Protein AF-A0A519Y164-F1 (afdb_monomer_lite)

Radius of gyration: 24.14 Å; chains: 1; bounding box: 50×50×66 Å

Secondary structure (DSSP, 8-state):
-HHHHHHHHHHHHHHHHH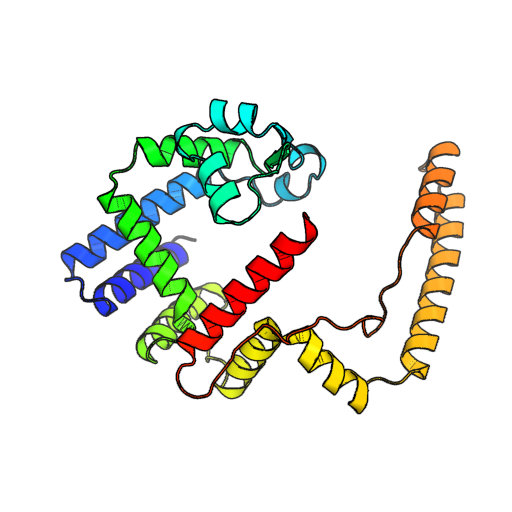TT--HHHHHHHHHHHHHHHHHHHHHSPPTTGGG-TTTT-EEEEHHHHHHH-GGG-HHHHHHHTT-TT--EEEES-HHHHHHHHHHHHHS-HHHHHHHHHHHHHHHHGGGS-HHHHHHHHHHHHHHH---SPPPHHHHHHHHHHHHHHHHHHHHHHHHH--HHHHHHHHHHHHHHHHHHHHHHHH-TTS-HHHHHHHHHHHHT-----SS-SS----TT----SS-HHHHHHHHHHHHHHHHHGGG-

pLDDT: mean 95.61, std 3.81, range [62.0, 98.75]

Foldseek 3Di:
DVVLVVLQLVLQLVVVVVVVDDNVRSNVLSVLLVVVVVLLVVQDDDPVQLPDVVLQFDKDFPVVVCVLQVLVPVCVVCVVLVNNVGGMDGHRRSSSSSSVSVCSVPPDPVSVVSNVVSVVCLVLLLQDPVVSVVSVVSSVCVVPVDDDDDPPVVVVVVLCCVLPVLVVLVVCCVPPNDPVVQVVVVVVLVVVLVVVLVVLVPDPPDDPVVSVVVNVVSVVDDDDPRHDPDTDDCVQQDDDDPGPSVNSVSSVSVVSVVVSVVVD

Sequence (264 aa):
MKNIRAAYQTYQVNIFKMLGDDAAAAAKNAATVTRIETRLAKASRSRVDLRDPQKNYNKLTVTQLNADYPNLAFPLTLKATGLGTAKEVIVGQPEYLKEVNTMLAAEPIADQKQYLRWHLVTSLVPALPKTFGDESFRFAQVLSGAKKQQPRWKRSLGATDRALGEAFGQLYVDKAFTPAAKAKAKEMIENLRAAYAERIMATDLMSAATKQEAVTKLNAFVVKIGYPDKWKDYSKLSVGRDSYLNNLVAARIWASQDEVNHFG

Structure (mmCIF, N/CA/C/O backbone):
data_AF-A0A519Y164-F1
#
_entry.id   AF-A0A519Y164-F1
#
loop_
_atom_site.group_PDB
_atom_site.id
_atom_site.type_symbol
_atom_site.label_atom_id
_atom_site.label_alt_id
_atom_site.label_comp_id
_atom_site.label_asym_id
_atom_site.label_entity_id
_atom_site.label_seq_id
_atom_site.pdbx_PDB_ins_code
_atom_site.Cartn_x
_atom_site.Cartn_y
_atom_site.Cartn_z
_atom_site.occupancy
_atom_site.B_iso_or_equiv
_atom_site.auth_seq_id
_atom_site.auth_comp_id
_atom_site.auth_asym_id
_atom_site.auth_atom_id
_atom_site.pdbx_PDB_model_num
ATOM 1 N N . MET A 1 1 ? 21.791 -9.360 4.674 1.00 62.00 1 MET A N 1
ATOM 2 C CA . MET A 1 1 ? 21.346 -8.168 3.906 1.00 62.00 1 MET A CA 1
ATOM 3 C C . MET A 1 1 ? 22.039 -8.002 2.550 1.00 62.00 1 MET A C 1
ATOM 5 O O . MET A 1 1 ? 21.319 -7.797 1.580 1.00 62.00 1 MET A O 1
ATOM 9 N N . LYS A 1 2 ? 23.378 -8.125 2.434 1.00 67.88 2 LYS A N 1
ATOM 10 C CA . LYS A 1 2 ? 24.092 -8.016 1.136 1.00 67.88 2 LYS A CA 1
ATOM 11 C C . LYS A 1 2 ? 23.526 -8.956 0.053 1.00 67.88 2 LYS A C 1
ATOM 13 O O . LYS A 1 2 ? 23.232 -8.498 -1.044 1.00 67.88 2 LYS A O 1
ATOM 18 N N . ASN A 1 3 ? 23.234 -10.210 0.408 1.00 85.62 3 ASN A N 1
ATOM 19 C CA . ASN A 1 3 ? 22.681 -11.197 -0.532 1.00 85.62 3 ASN A CA 1
ATOM 20 C C . ASN A 1 3 ? 21.270 -10.840 -1.044 1.00 85.62 3 ASN A C 1
ATOM 22 O O . ASN A 1 3 ? 20.960 -11.096 -2.201 1.00 85.62 3 ASN A O 1
ATOM 26 N N . ILE A 1 4 ? 20.429 -10.203 -0.217 1.00 95.25 4 ILE A N 1
ATOM 27 C CA . ILE A 1 4 ? 19.071 -9.789 -0.617 1.00 95.25 4 ILE A CA 1
ATOM 28 C C . ILE A 1 4 ? 19.135 -8.598 -1.577 1.00 95.25 4 ILE A C 1
ATOM 30 O O . ILE A 1 4 ? 18.447 -8.597 -2.592 1.00 95.25 4 ILE A O 1
ATOM 34 N N . ARG A 1 5 ? 19.990 -7.605 -1.290 1.00 95.12 5 ARG A N 1
ATOM 35 C CA . ARG A 1 5 ? 20.184 -6.445 -2.175 1.00 95.12 5 ARG A CA 1
ATOM 36 C C . ARG A 1 5 ? 20.736 -6.852 -3.540 1.00 95.12 5 ARG A C 1
ATOM 38 O O . ARG A 1 5 ? 20.226 -6.387 -4.549 1.00 95.12 5 ARG A O 1
ATOM 45 N N . ALA A 1 6 ? 21.710 -7.762 -3.571 1.00 95.62 6 ALA A N 1
ATOM 46 C CA . ALA A 1 6 ? 22.230 -8.301 -4.826 1.00 95.62 6 ALA A CA 1
ATOM 47 C C . ALA A 1 6 ? 21.135 -9.033 -5.624 1.00 95.62 6 ALA A C 1
ATOM 49 O O . ALA A 1 6 ? 20.947 -8.758 -6.805 1.00 95.62 6 ALA A O 1
ATOM 50 N N . ALA A 1 7 ? 20.349 -9.898 -4.970 1.00 97.31 7 ALA A N 1
ATOM 51 C CA . ALA A 1 7 ? 19.244 -10.602 -5.623 1.00 97.31 7 ALA A CA 1
ATOM 52 C C . ALA A 1 7 ? 18.162 -9.654 -6.163 1.00 97.31 7 ALA A C 1
ATOM 54 O O . ALA A 1 7 ? 17.588 -9.924 -7.220 1.00 97.31 7 ALA A O 1
ATOM 55 N N . TYR A 1 8 ? 17.904 -8.555 -5.449 1.00 97.94 8 TYR A N 1
ATOM 56 C CA . TYR A 1 8 ? 16.973 -7.513 -5.864 1.00 97.94 8 TYR A CA 1
ATOM 57 C C . TYR A 1 8 ? 17.477 -6.745 -7.089 1.00 97.94 8 TYR A C 1
ATOM 59 O O . TYR A 1 8 ? 16.725 -6.539 -8.037 1.00 97.94 8 TYR A O 1
ATOM 67 N N . GLN A 1 9 ? 18.768 -6.416 -7.130 1.00 97.38 9 GLN A N 1
ATOM 68 C CA . GLN A 1 9 ? 19.376 -5.791 -8.301 1.00 97.38 9 GLN A CA 1
ATOM 69 C C . GLN A 1 9 ? 19.327 -6.721 -9.523 1.00 97.38 9 GLN A C 1
ATOM 71 O O . GLN A 1 9 ? 18.958 -6.286 -10.611 1.00 97.38 9 GLN A O 1
ATOM 76 N N . THR A 1 10 ? 19.611 -8.018 -9.352 1.00 98.12 10 THR A N 1
ATOM 77 C CA . THR A 1 10 ? 19.427 -9.014 -10.424 1.00 98.12 10 THR A CA 1
ATOM 78 C C . THR A 1 10 ? 17.977 -9.055 -10.907 1.00 98.12 10 THR A C 1
ATOM 80 O O . THR A 1 10 ? 17.736 -9.080 -12.111 1.00 98.12 10 THR A O 1
ATOM 83 N N . TYR A 1 11 ? 17.016 -9.022 -9.980 1.00 98.44 11 TYR A N 1
ATOM 84 C CA . TYR A 1 11 ? 15.589 -9.002 -10.300 1.00 98.44 11 TYR A CA 1
ATOM 85 C C . TYR A 1 11 ? 15.208 -7.777 -11.142 1.00 98.44 11 TYR A C 1
ATOM 87 O O . TYR A 1 11 ? 14.577 -7.922 -12.187 1.00 98.44 11 TYR A O 1
ATOM 95 N N . GLN A 1 12 ? 15.666 -6.586 -10.752 1.00 98.62 12 GLN A N 1
ATOM 96 C CA . GLN A 1 12 ? 15.450 -5.353 -11.511 1.00 98.62 12 GLN A CA 1
ATOM 97 C C . GLN A 1 12 ? 16.015 -5.432 -12.931 1.00 98.62 12 GLN A C 1
ATOM 99 O O . GLN A 1 12 ? 15.294 -5.174 -13.894 1.00 98.62 12 GLN A O 1
ATOM 104 N N . VAL A 1 13 ? 17.280 -5.841 -13.071 1.00 98.75 13 VAL A N 1
ATOM 105 C CA . VAL A 1 13 ? 17.933 -5.970 -14.383 1.00 98.75 13 VAL A CA 1
ATOM 106 C C . VAL A 1 13 ? 17.175 -6.947 -15.280 1.00 98.75 13 VAL A C 1
ATOM 108 O O . VAL A 1 13 ? 16.943 -6.652 -16.450 1.00 98.75 13 VAL A O 1
ATOM 111 N N . ASN A 1 14 ? 16.763 -8.097 -14.744 1.00 98.62 14 ASN A N 1
ATOM 112 C CA . ASN A 1 14 ? 16.042 -9.105 -15.518 1.00 98.62 14 ASN A CA 1
ATOM 113 C C . ASN A 1 14 ? 14.689 -8.588 -16.011 1.00 98.62 14 ASN A C 1
ATOM 115 O O . ASN A 1 14 ? 14.358 -8.780 -17.177 1.00 98.62 14 ASN A O 1
ATOM 119 N N . ILE A 1 15 ? 13.934 -7.888 -15.166 1.00 98.50 15 ILE A N 1
ATOM 120 C CA . ILE A 1 15 ? 12.655 -7.294 -15.568 1.00 98.50 15 ILE A CA 1
ATOM 121 C C . ILE A 1 15 ? 12.854 -6.226 -16.646 1.00 98.50 15 ILE A C 1
ATOM 123 O O . ILE A 1 15 ? 12.124 -6.245 -17.630 1.00 98.50 15 ILE A O 1
ATOM 127 N N . PHE A 1 16 ? 13.846 -5.336 -16.527 1.00 98.69 16 PHE A N 1
ATOM 128 C CA . PHE A 1 16 ? 14.108 -4.343 -17.579 1.00 98.69 16 PHE A CA 1
ATOM 129 C C . PHE A 1 16 ? 14.486 -4.995 -18.916 1.00 98.69 16 PHE A C 1
ATOM 131 O O . PHE A 1 16 ? 13.962 -4.589 -19.952 1.00 98.69 16 PHE A O 1
ATOM 138 N N . LYS A 1 17 ? 15.282 -6.073 -18.902 1.00 98.56 17 LYS A N 1
ATOM 139 C CA . LYS A 1 17 ? 15.550 -6.875 -20.110 1.00 98.56 17 LYS A CA 1
ATOM 140 C C . LYS A 1 17 ? 14.277 -7.487 -20.695 1.00 98.56 17 LYS A C 1
ATOM 142 O O . LYS A 1 17 ? 14.066 -7.435 -21.901 1.00 98.56 17 LYS A O 1
ATOM 147 N N . MET A 1 18 ? 13.396 -8.033 -19.853 1.00 97.94 18 MET A N 1
ATOM 148 C CA . MET A 1 18 ? 12.100 -8.576 -20.291 1.00 97.94 18 MET A CA 1
ATOM 149 C C . MET A 1 18 ? 11.162 -7.502 -20.861 1.00 97.94 18 MET A C 1
ATOM 151 O O . MET A 1 18 ? 10.256 -7.830 -21.623 1.00 97.94 18 MET A O 1
ATOM 155 N N . LEU A 1 19 ? 11.375 -6.232 -20.511 1.00 97.00 19 LEU A N 1
ATOM 156 C CA . LEU A 1 19 ? 10.665 -5.087 -21.082 1.00 97.00 19 LEU A CA 1
ATOM 157 C C . LEU A 1 19 ? 11.297 -4.561 -22.383 1.00 97.00 19 LEU A C 1
ATOM 159 O O . LEU A 1 19 ? 10.796 -3.573 -22.919 1.00 97.00 19 LEU A O 1
ATOM 163 N N . GLY A 1 20 ? 12.362 -5.200 -22.878 1.00 97.69 20 GLY A N 1
ATOM 164 C CA . GLY A 1 20 ? 13.018 -4.877 -24.146 1.00 97.69 20 GLY A CA 1
ATOM 165 C C . GLY A 1 20 ? 14.274 -4.010 -24.034 1.00 97.69 20 GLY A C 1
ATOM 166 O O . GLY A 1 20 ? 14.836 -3.650 -25.064 1.00 97.69 20 GLY A O 1
ATOM 167 N N . ASP A 1 21 ? 14.732 -3.676 -22.825 1.00 98.50 21 ASP A N 1
ATOM 168 C CA . ASP A 1 21 ? 15.970 -2.912 -22.659 1.00 98.50 21 ASP A CA 1
ATOM 169 C C . ASP A 1 21 ? 17.191 -3.802 -22.963 1.00 98.50 21 ASP A C 1
ATOM 171 O O . ASP A 1 21 ? 17.250 -4.965 -22.549 1.00 98.50 21 ASP A O 1
ATOM 175 N N . ASP A 1 22 ? 18.205 -3.250 -23.636 1.00 98.56 22 ASP A N 1
ATOM 176 C CA . ASP A 1 22 ? 19.489 -3.935 -23.786 1.00 98.56 22 ASP A CA 1
ATOM 177 C C . ASP A 1 22 ? 20.209 -4.106 -22.431 1.00 98.56 22 ASP A C 1
ATOM 179 O O . ASP A 1 22 ? 19.805 -3.574 -21.392 1.00 98.56 22 ASP A O 1
ATOM 183 N N . ALA A 1 23 ? 21.300 -4.877 -22.413 1.00 98.12 23 ALA A N 1
ATOM 184 C CA . ALA A 1 23 ? 22.000 -5.197 -21.172 1.00 98.12 23 ALA A CA 1
ATOM 185 C C . ALA A 1 23 ? 22.544 -3.961 -20.430 1.00 98.12 23 ALA A C 1
ATOM 187 O O . ALA A 1 23 ? 22.516 -3.944 -19.195 1.00 98.12 23 ALA A O 1
ATOM 188 N N . ALA A 1 24 ? 23.017 -2.944 -21.154 1.00 98.50 24 ALA A N 1
ATOM 189 C CA . ALA A 1 24 ? 23.567 -1.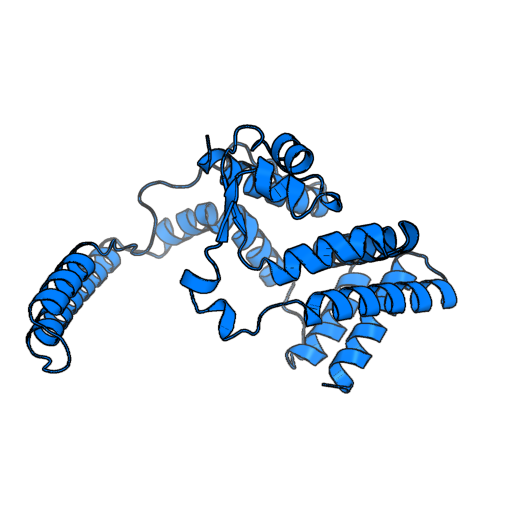729 -20.563 1.00 98.50 24 ALA A CA 1
ATOM 190 C C . ALA A 1 24 ? 22.446 -0.825 -20.030 1.00 98.50 24 ALA A C 1
ATOM 192 O O . ALA A 1 24 ? 22.517 -0.355 -18.891 1.00 98.50 24 ALA A O 1
ATOM 193 N N . ALA A 1 25 ? 21.379 -0.645 -20.811 1.00 98.56 25 ALA A N 1
ATOM 194 C CA . ALA A 1 25 ? 20.193 0.108 -20.424 1.00 98.56 25 ALA A CA 1
ATOM 195 C C . ALA A 1 25 ? 19.501 -0.515 -19.202 1.00 98.56 25 ALA A C 1
ATOM 197 O O . ALA A 1 25 ? 19.218 0.190 -18.235 1.00 98.56 25 ALA A O 1
ATOM 198 N N . ALA A 1 26 ? 19.317 -1.837 -19.179 1.00 98.69 26 ALA A N 1
ATOM 199 C CA . ALA A 1 26 ? 18.709 -2.538 -18.051 1.00 98.69 26 ALA A CA 1
ATOM 200 C C . ALA A 1 26 ? 19.530 -2.398 -16.758 1.00 98.69 26 ALA A C 1
ATOM 202 O O . ALA A 1 26 ? 18.966 -2.170 -15.686 1.00 98.69 26 ALA A O 1
ATOM 203 N N . ALA A 1 27 ? 20.863 -2.498 -16.848 1.00 98.56 27 ALA A N 1
ATOM 204 C CA . ALA A 1 27 ? 21.757 -2.296 -15.707 1.00 98.56 27 ALA A CA 1
ATOM 205 C C . ALA A 1 27 ? 21.689 -0.860 -15.171 1.00 98.56 27 ALA A C 1
ATOM 207 O O . ALA A 1 27 ? 21.574 -0.658 -13.958 1.00 98.56 27 ALA A O 1
ATOM 208 N N . LYS A 1 28 ? 21.700 0.129 -16.072 1.00 98.56 28 LYS A N 1
ATOM 209 C CA . LYS A 1 28 ? 21.554 1.545 -15.724 1.00 98.56 28 LYS A CA 1
ATOM 210 C C . LYS A 1 28 ? 20.206 1.818 -15.053 1.00 98.56 28 LYS A C 1
ATOM 212 O O . LYS A 1 28 ? 20.178 2.388 -13.967 1.00 98.56 28 LYS A O 1
ATOM 217 N N . ASN A 1 29 ? 19.107 1.364 -15.652 1.00 98.62 29 ASN A N 1
ATOM 218 C CA . ASN A 1 29 ? 17.755 1.597 -15.143 1.00 98.62 29 ASN A CA 1
ATOM 219 C C . ASN A 1 29 ? 17.549 0.938 -13.769 1.00 98.62 29 ASN A C 1
ATOM 221 O O . ASN A 1 29 ? 17.016 1.572 -12.861 1.00 98.62 29 ASN A O 1
ATOM 225 N N . ALA A 1 30 ? 18.054 -0.283 -13.562 1.00 98.62 30 ALA A N 1
ATOM 226 C CA . ALA A 1 30 ? 18.047 -0.934 -12.250 1.00 98.62 30 ALA A CA 1
ATOM 227 C C . ALA A 1 30 ? 18.834 -0.140 -11.187 1.00 98.62 30 ALA A C 1
ATOM 229 O O . ALA A 1 30 ? 18.363 0.037 -10.060 1.00 98.62 30 ALA A O 1
ATOM 230 N N . ALA A 1 31 ? 20.014 0.380 -11.542 1.00 98.25 31 ALA A N 1
ATOM 231 C CA . ALA A 1 31 ? 20.809 1.216 -10.644 1.00 98.25 31 ALA A CA 1
ATOM 232 C C . ALA A 1 31 ? 20.089 2.530 -10.293 1.00 98.25 31 ALA A C 1
ATOM 234 O O . ALA A 1 31 ? 20.084 2.924 -9.125 1.00 98.25 31 ALA A O 1
ATOM 235 N N . THR A 1 32 ? 19.428 3.166 -11.267 1.00 98.56 32 THR A N 1
ATOM 236 C CA . THR A 1 32 ? 18.578 4.346 -11.051 1.00 98.56 32 THR A CA 1
ATOM 237 C C . THR A 1 32 ? 17.469 4.058 -10.041 1.00 98.56 32 THR A C 1
ATOM 239 O O . THR A 1 32 ? 17.330 4.796 -9.065 1.00 98.56 32 THR A O 1
ATOM 242 N N . VAL A 1 33 ? 16.728 2.957 -10.213 1.00 98.50 33 VAL A N 1
ATOM 243 C CA . VAL A 1 33 ? 15.667 2.562 -9.272 1.00 98.50 33 VAL A CA 1
ATOM 244 C C . VAL A 1 33 ? 16.240 2.351 -7.871 1.00 98.50 33 VAL A C 1
ATOM 246 O O . VAL A 1 33 ? 15.776 2.975 -6.922 1.00 98.50 33 VAL A O 1
ATOM 249 N N . THR A 1 34 ? 17.296 1.540 -7.736 1.00 98.12 34 THR A N 1
ATOM 250 C CA . THR A 1 34 ? 17.928 1.263 -6.434 1.00 98.12 34 THR A CA 1
ATOM 251 C C . THR A 1 34 ? 18.405 2.542 -5.739 1.00 98.12 34 THR A C 1
ATOM 253 O O . THR A 1 34 ? 18.294 2.666 -4.515 1.00 98.12 34 THR A O 1
ATOM 256 N N . ARG A 1 35 ? 18.943 3.503 -6.496 1.00 97.88 35 ARG A N 1
ATOM 257 C CA . ARG A 1 35 ? 19.410 4.793 -5.979 1.00 97.88 35 ARG A CA 1
ATOM 258 C C . ARG A 1 35 ? 18.253 5.623 -5.420 1.00 97.88 35 ARG A C 1
ATOM 260 O O . ARG A 1 35 ? 18.356 6.087 -4.283 1.00 97.88 35 ARG A O 1
ATOM 267 N N . ILE A 1 36 ? 17.161 5.757 -6.174 1.00 98.44 36 ILE A N 1
ATOM 268 C CA . ILE A 1 36 ? 15.959 6.489 -5.746 1.00 98.44 36 ILE A CA 1
ATOM 269 C C . ILE A 1 36 ? 15.313 5.798 -4.536 1.00 98.44 36 ILE A C 1
ATOM 271 O O . ILE A 1 36 ? 15.078 6.442 -3.516 1.00 98.44 36 ILE A O 1
ATOM 275 N N . GLU A 1 37 ? 15.121 4.478 -4.578 1.00 98.25 37 GLU A N 1
ATOM 276 C CA . GLU A 1 37 ? 14.567 3.719 -3.447 1.00 98.25 37 GLU A CA 1
ATOM 277 C C . GLU A 1 37 ? 15.442 3.842 -2.192 1.00 98.25 37 GLU A C 1
ATOM 279 O O . GLU A 1 37 ? 14.928 4.009 -1.089 1.00 98.25 37 GLU A O 1
ATOM 284 N N . THR A 1 38 ? 16.773 3.822 -2.337 1.00 97.94 38 THR A N 1
ATOM 285 C CA . THR A 1 38 ? 17.699 4.009 -1.207 1.00 97.94 38 THR A CA 1
ATOM 286 C C . THR A 1 38 ? 17.583 5.407 -0.607 1.00 97.94 38 THR A C 1
ATOM 288 O O . THR A 1 38 ? 17.660 5.554 0.613 1.00 97.94 38 THR A O 1
ATOM 291 N N . ARG A 1 39 ? 17.410 6.433 -1.445 1.00 97.81 39 ARG A N 1
ATOM 292 C CA . ARG A 1 39 ? 17.218 7.822 -1.018 1.00 97.81 39 ARG A CA 1
ATOM 293 C C . ARG A 1 39 ? 15.933 7.968 -0.198 1.00 97.81 39 ARG A C 1
ATOM 295 O O . ARG A 1 39 ? 15.993 8.434 0.935 1.00 97.81 39 ARG A O 1
ATOM 302 N N . LEU A 1 40 ? 14.814 7.464 -0.715 1.00 98.19 40 LEU A N 1
ATOM 303 C CA . LEU A 1 40 ? 13.513 7.501 -0.037 1.00 98.19 40 LEU A CA 1
ATOM 304 C C . LEU A 1 40 ? 13.491 6.651 1.245 1.00 98.19 40 LEU A C 1
ATOM 306 O O . LEU A 1 40 ? 12.942 7.066 2.267 1.00 98.19 40 LEU A O 1
ATOM 310 N N . ALA A 1 41 ? 14.149 5.489 1.238 1.00 97.62 41 ALA A N 1
ATOM 311 C CA . ALA A 1 41 ? 14.251 4.629 2.415 1.00 97.62 41 ALA A CA 1
ATOM 312 C C . ALA A 1 41 ? 15.016 5.292 3.573 1.00 97.62 41 ALA A C 1
ATOM 314 O O . ALA A 1 41 ? 14.676 5.058 4.728 1.00 97.62 41 ALA A O 1
ATOM 315 N N . LYS A 1 42 ? 16.023 6.133 3.290 1.00 97.75 42 LYS A N 1
ATOM 316 C CA . LYS A 1 42 ? 16.756 6.886 4.326 1.00 97.75 42 LYS A CA 1
ATOM 317 C C . LYS A 1 42 ? 15.905 7.964 5.000 1.00 97.75 42 LYS A C 1
ATOM 319 O O . LYS A 1 42 ? 16.166 8.280 6.154 1.00 97.75 42 LYS A O 1
ATOM 324 N N . ALA A 1 43 ? 14.915 8.507 4.294 1.00 98.00 43 ALA A N 1
ATOM 325 C CA . ALA A 1 43 ? 13.974 9.490 4.830 1.00 98.00 43 ALA A CA 1
ATOM 326 C C . ALA A 1 43 ? 12.721 8.854 5.458 1.00 98.00 43 ALA A C 1
ATOM 328 O O . ALA A 1 43 ? 11.876 9.557 6.002 1.00 98.00 43 ALA A O 1
ATOM 329 N N . SER A 1 44 ? 12.573 7.530 5.366 1.00 97.62 44 SER A N 1
ATOM 330 C CA . SER A 1 44 ? 11.439 6.808 5.943 1.00 97.62 44 SER A CA 1
ATOM 331 C C . SER A 1 44 ? 11.629 6.594 7.443 1.00 97.62 44 SER A C 1
ATOM 333 O O . SER A 1 44 ? 12.733 6.304 7.910 1.00 97.62 44 SER A O 1
ATOM 335 N N . ARG A 1 45 ? 10.534 6.656 8.203 1.00 96.50 45 ARG A N 1
ATOM 336 C CA . ARG A 1 45 ? 10.539 6.328 9.632 1.00 96.50 45 ARG A CA 1
ATOM 337 C C . ARG A 1 45 ? 10.895 4.871 9.890 1.00 96.50 45 ARG A C 1
ATOM 339 O O . ARG A 1 45 ? 10.588 3.972 9.103 1.00 96.50 45 ARG A O 1
ATOM 346 N N . SER A 1 46 ? 11.479 4.623 11.061 1.00 96.62 46 SER A N 1
ATOM 347 C CA . SER A 1 46 ? 11.652 3.261 11.550 1.00 96.62 46 SER A CA 1
ATOM 348 C C . SER A 1 46 ? 10.292 2.607 11.836 1.00 96.62 46 SER A C 1
ATOM 350 O O . SER A 1 46 ? 9.286 3.270 12.091 1.00 96.62 46 SER A O 1
ATOM 352 N N . ARG A 1 47 ? 10.260 1.271 11.884 1.00 95.50 47 ARG A N 1
ATOM 353 C CA . ARG A 1 47 ? 9.052 0.524 12.284 1.00 95.50 47 ARG A CA 1
ATOM 354 C C . ARG A 1 47 ? 8.584 0.855 13.706 1.00 95.50 47 ARG A C 1
ATOM 356 O O . ARG A 1 47 ? 7.418 0.621 14.005 1.00 95.50 47 ARG A O 1
ATOM 363 N N . VAL A 1 48 ? 9.481 1.332 14.573 1.00 96.69 48 VAL A N 1
ATOM 364 C CA . VAL A 1 48 ? 9.153 1.734 15.949 1.00 96.69 48 VAL A CA 1
ATOM 365 C C . VAL A 1 48 ? 8.440 3.081 15.931 1.00 96.69 48 VAL A C 1
ATOM 367 O O . VAL A 1 48 ? 7.363 3.200 16.502 1.00 96.69 48 VAL A O 1
ATOM 370 N N . ASP A 1 49 ? 8.971 4.050 15.189 1.00 95.31 49 ASP A N 1
ATOM 371 C CA . ASP A 1 49 ? 8.377 5.387 15.068 1.00 95.31 49 ASP A CA 1
ATOM 372 C C . ASP A 1 49 ? 6.993 5.371 14.401 1.00 95.31 49 ASP A C 1
ATOM 374 O O . ASP A 1 49 ? 6.127 6.180 14.725 1.00 95.31 49 ASP A O 1
ATOM 378 N N . LEU A 1 50 ? 6.747 4.423 13.492 1.00 95.81 50 LEU A N 1
ATOM 379 C CA . LEU A 1 50 ? 5.435 4.242 12.857 1.00 95.81 50 LEU A CA 1
ATOM 380 C C . LEU A 1 50 ? 4.341 3.748 13.821 1.00 95.81 50 LEU A C 1
ATOM 382 O O . LEU A 1 50 ? 3.171 3.736 13.451 1.00 95.81 50 LEU A O 1
ATOM 386 N N . ARG A 1 51 ? 4.694 3.324 15.042 1.00 96.56 51 ARG A N 1
ATOM 387 C CA . ARG A 1 51 ? 3.725 2.895 16.065 1.00 96.56 51 ARG A CA 1
ATOM 388 C C . ARG A 1 51 ? 3.247 4.030 16.964 1.00 96.56 51 ARG A C 1
ATOM 390 O O . ARG A 1 51 ? 2.317 3.807 17.731 1.00 96.56 51 ARG A O 1
ATOM 397 N N . ASP A 1 52 ? 3.864 5.207 16.887 1.00 97.12 52 ASP A N 1
ATOM 398 C CA . ASP A 1 52 ? 3.461 6.378 17.665 1.00 97.12 52 ASP A CA 1
ATOM 399 C C . ASP A 1 52 ? 2.348 7.145 16.923 1.00 97.12 52 ASP A C 1
ATOM 401 O O . ASP A 1 52 ? 2.626 7.826 15.931 1.00 97.12 52 ASP A O 1
ATOM 405 N N . PRO A 1 53 ? 1.076 7.060 17.352 1.00 95.88 53 PRO A N 1
ATOM 406 C CA . PRO A 1 53 ? -0.016 7.726 16.651 1.00 95.88 53 PRO A CA 1
ATOM 407 C C . PRO A 1 53 ? 0.108 9.255 16.670 1.00 95.88 53 PRO A C 1
ATOM 409 O O . PRO A 1 53 ? -0.302 9.889 15.703 1.00 95.88 53 PRO A O 1
ATOM 412 N N . GLN A 1 54 ? 0.695 9.847 17.718 1.00 95.56 54 GLN A N 1
ATOM 413 C CA . GLN A 1 54 ? 0.846 11.301 17.826 1.00 95.56 54 GLN A CA 1
ATOM 414 C C . GLN A 1 54 ? 1.903 11.799 16.847 1.00 95.56 54 GLN A C 1
ATOM 416 O O . GLN A 1 54 ? 1.661 12.727 16.079 1.00 95.56 54 GLN A O 1
ATOM 421 N N . LYS A 1 55 ? 3.044 11.108 16.774 1.00 94.75 55 LYS A N 1
ATOM 422 C CA . LYS A 1 55 ? 4.106 11.431 15.812 1.00 94.75 55 LYS A CA 1
ATOM 423 C C . LYS A 1 55 ? 3.628 11.323 14.357 1.00 94.75 55 LYS A C 1
ATOM 425 O O . LYS A 1 55 ? 4.101 12.055 13.482 1.00 94.75 55 LYS A O 1
ATOM 430 N N . ASN A 1 56 ? 2.701 10.407 14.070 1.00 96.44 56 ASN A N 1
ATOM 431 C CA . ASN A 1 56 ? 2.152 10.177 12.727 1.00 96.44 56 ASN A CA 1
ATOM 432 C C . ASN A 1 56 ? 0.897 11.022 12.409 1.00 96.44 56 ASN A C 1
ATOM 434 O O . ASN A 1 56 ? 0.357 10.899 11.311 1.00 96.44 56 ASN A O 1
ATOM 438 N N . TYR A 1 57 ? 0.453 11.904 13.311 1.00 98.06 57 TYR A N 1
ATOM 439 C CA . TYR A 1 57 ? -0.678 12.807 13.086 1.00 98.06 57 TYR A CA 1
ATOM 440 C C . TYR A 1 57 ? -0.188 14.245 12.861 1.00 98.06 57 TYR A C 1
ATOM 442 O O . TYR A 1 57 ? -0.104 15.045 13.787 1.00 98.06 57 TYR A O 1
ATOM 450 N N . ASN A 1 58 ? 0.140 14.592 11.612 1.00 97.75 58 ASN A N 1
ATOM 451 C CA . ASN A 1 58 ? 0.591 15.942 11.250 1.00 97.75 58 ASN A CA 1
ATOM 452 C C . ASN A 1 58 ? -0.451 16.582 10.334 1.00 97.75 58 ASN A C 1
ATOM 454 O O . ASN A 1 58 ? -0.426 16.393 9.116 1.00 97.75 58 ASN A O 1
ATOM 458 N N . LYS A 1 59 ? -1.418 17.272 10.938 1.00 98.00 59 LYS A N 1
ATOM 459 C CA . LYS A 1 59 ? -2.512 17.909 10.207 1.00 98.00 59 LYS A CA 1
ATOM 460 C C . LYS A 1 59 ? -2.048 19.227 9.590 1.00 98.00 59 LYS A C 1
ATOM 462 O O . LYS A 1 59 ? -1.537 20.085 10.302 1.00 98.00 59 LYS A O 1
ATOM 467 N N . LEU A 1 60 ? -2.260 19.385 8.288 1.00 97.88 60 LEU A N 1
ATOM 468 C CA . LEU A 1 60 ? -1.955 20.598 7.529 1.00 97.88 60 LEU A CA 1
ATOM 469 C C . LEU A 1 60 ? -3.180 21.029 6.732 1.00 97.88 60 LEU A C 1
ATOM 471 O O . LEU A 1 60 ? -3.931 20.190 6.233 1.00 97.88 60 LEU A O 1
ATOM 475 N N . THR A 1 61 ? -3.352 22.334 6.545 1.00 98.00 61 THR A N 1
ATOM 476 C CA . THR A 1 61 ? -4.251 22.833 5.495 1.00 98.00 61 THR A CA 1
ATOM 477 C C . THR A 1 61 ? -3.679 22.504 4.113 1.00 98.00 61 THR A C 1
ATOM 479 O O . THR A 1 61 ? -2.461 22.404 3.949 1.00 98.00 61 THR A O 1
ATOM 482 N N . VAL A 1 62 ? -4.528 22.380 3.089 1.00 96.38 62 VAL A N 1
ATOM 483 C CA . VAL A 1 62 ? -4.055 22.156 1.705 1.00 96.38 62 VAL A CA 1
ATOM 484 C C . VAL A 1 62 ? -3.141 23.294 1.228 1.00 96.38 62 VAL A C 1
ATOM 486 O O . VAL A 1 62 ? -2.164 23.047 0.522 1.00 96.38 62 VAL A O 1
ATOM 489 N N . THR A 1 63 ? -3.396 24.528 1.670 1.00 96.75 63 THR A N 1
ATOM 490 C CA . THR A 1 63 ? -2.533 25.684 1.391 1.00 96.75 63 THR A CA 1
ATOM 491 C C . THR A 1 63 ? -1.141 25.521 2.001 1.00 96.75 63 THR A C 1
ATOM 493 O O . THR A 1 63 ? -0.151 25.698 1.295 1.00 96.75 63 THR A O 1
ATOM 496 N N . GLN A 1 64 ? -1.050 25.143 3.283 1.00 97.56 64 GLN A N 1
ATOM 497 C CA . GLN A 1 64 ? 0.236 24.881 3.946 1.00 97.56 64 GLN A CA 1
ATOM 498 C C . GLN A 1 64 ? 0.972 23.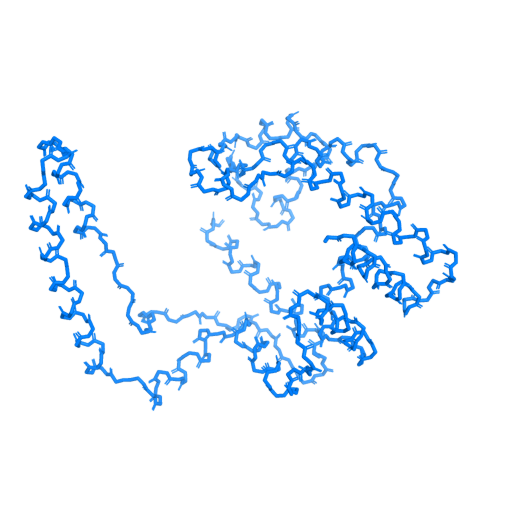717 3.289 1.00 97.56 64 GLN A C 1
ATOM 500 O O . GLN A 1 64 ? 2.145 23.842 2.970 1.00 97.56 64 GLN A O 1
ATOM 505 N N . LEU A 1 65 ? 0.270 22.620 2.993 1.00 97.19 65 LEU A N 1
ATOM 506 C CA . LEU A 1 65 ? 0.845 21.470 2.299 1.00 97.19 65 LEU A CA 1
ATOM 507 C C . LEU A 1 65 ? 1.488 21.874 0.962 1.00 97.19 65 LEU A C 1
ATOM 509 O O . LEU A 1 65 ? 2.587 21.430 0.642 1.00 97.19 65 LEU A O 1
ATOM 513 N N . ASN A 1 66 ? 0.816 22.717 0.176 1.00 96.31 66 ASN A N 1
ATOM 514 C CA . ASN A 1 66 ? 1.348 23.177 -1.103 1.00 96.31 66 ASN A CA 1
ATOM 515 C C . ASN A 1 66 ? 2.535 24.142 -0.940 1.00 96.31 66 ASN A C 1
ATOM 517 O O . ASN A 1 66 ? 3.420 24.156 -1.790 1.00 96.31 66 ASN A O 1
ATOM 521 N N . ALA A 1 67 ? 2.566 24.931 0.136 1.00 96.69 67 ALA A N 1
ATOM 522 C CA . ALA A 1 67 ? 3.699 25.796 0.457 1.00 96.69 67 ALA A CA 1
ATOM 523 C C . ALA A 1 67 ? 4.925 24.994 0.934 1.00 96.69 67 ALA A C 1
ATOM 525 O O . ALA A 1 67 ? 6.042 25.272 0.503 1.00 96.69 67 ALA A O 1
ATOM 526 N N . ASP A 1 68 ? 4.713 23.973 1.768 1.00 96.69 68 ASP A N 1
ATOM 527 C CA . ASP A 1 68 ? 5.774 23.133 2.334 1.00 96.69 68 ASP A CA 1
ATOM 528 C C . ASP A 1 68 ? 6.361 22.156 1.300 1.00 96.69 68 ASP A C 1
ATOM 530 O O . ASP A 1 68 ? 7.552 21.830 1.342 1.00 96.69 68 ASP A O 1
ATOM 534 N N . TYR A 1 69 ? 5.532 21.689 0.358 1.00 97.00 69 TYR A N 1
ATOM 535 C CA . TYR A 1 69 ? 5.907 20.693 -0.649 1.00 97.00 69 TYR A CA 1
ATOM 536 C C . TYR A 1 69 ? 5.501 21.102 -2.084 1.00 97.00 69 TYR A C 1
ATOM 538 O O . TYR A 1 69 ? 4.712 20.404 -2.736 1.00 97.00 69 TYR A O 1
ATOM 546 N N . PRO A 1 70 ? 6.044 22.212 -2.618 1.00 95.81 70 PRO A N 1
ATOM 547 C CA . PRO A 1 70 ? 5.580 22.813 -3.872 1.00 95.81 70 PRO A CA 1
ATOM 548 C C . PRO A 1 70 ? 5.778 21.930 -5.113 1.00 95.81 70 PRO A C 1
ATOM 550 O O . PRO A 1 70 ? 5.024 22.048 -6.077 1.00 95.81 70 PRO A O 1
ATOM 553 N N . ASN A 1 71 ? 6.739 21.002 -5.100 1.00 96.12 71 ASN A N 1
ATOM 554 C CA . ASN A 1 71 ? 7.034 20.134 -6.246 1.00 96.12 71 ASN A CA 1
ATOM 555 C C . ASN A 1 71 ? 6.073 18.940 -6.364 1.00 96.12 71 ASN A C 1
ATOM 557 O O . ASN A 1 71 ? 6.135 18.207 -7.348 1.00 96.12 71 ASN A O 1
ATOM 561 N N . LEU A 1 72 ? 5.202 18.716 -5.372 1.00 93.94 72 LEU A N 1
ATOM 562 C CA . LEU A 1 72 ? 4.239 17.608 -5.383 1.00 93.94 72 LEU A CA 1
ATOM 563 C C . LEU A 1 72 ? 2.903 17.965 -6.036 1.00 93.94 72 LEU A C 1
ATOM 565 O O . LEU A 1 72 ? 2.129 17.060 -6.346 1.00 93.94 72 LEU A O 1
ATOM 569 N N . ALA A 1 73 ? 2.625 19.258 -6.233 1.00 91.75 73 ALA A N 1
ATOM 570 C CA . ALA A 1 73 ? 1.387 19.753 -6.836 1.00 91.75 73 ALA A CA 1
ATOM 571 C C . ALA A 1 73 ? 0.115 19.112 -6.236 1.00 91.75 73 ALA A C 1
ATOM 573 O O . ALA A 1 73 ? -0.826 18.760 -6.951 1.00 91.75 73 ALA A O 1
ATOM 574 N N . PHE A 1 74 ? 0.068 18.948 -4.910 1.00 93.25 74 PHE A N 1
ATOM 575 C CA . PHE A 1 74 ? -1.031 18.261 -4.223 1.00 93.25 74 PHE A CA 1
ATOM 576 C C . PHE A 1 74 ? -2.441 18.754 -4.570 1.00 93.25 74 PHE A C 1
ATOM 578 O O . PHE A 1 74 ? -3.310 17.897 -4.725 1.00 93.25 74 PHE A O 1
ATOM 585 N N . PRO A 1 75 ? -2.707 20.065 -4.742 1.00 93.19 75 PRO A N 1
ATOM 586 C CA . PRO A 1 75 ? -4.031 20.526 -5.160 1.00 93.19 75 PRO A CA 1
ATOM 587 C C . PRO A 1 75 ? -4.498 19.901 -6.484 1.00 93.19 75 PRO A C 1
ATOM 589 O O . PRO A 1 75 ? -5.673 19.565 -6.630 1.00 93.19 75 PRO A O 1
ATOM 592 N N . LEU A 1 76 ? -3.579 19.686 -7.433 1.00 94.62 76 LEU A N 1
ATOM 593 C CA . LEU A 1 76 ? -3.883 19.008 -8.692 1.00 94.62 76 LEU A CA 1
ATOM 594 C C . LEU A 1 76 ? -4.202 17.531 -8.455 1.00 94.62 76 LEU A C 1
ATOM 596 O O . LEU A 1 76 ? -5.198 17.036 -8.977 1.00 94.62 76 LEU A O 1
ATOM 600 N N . THR A 1 77 ? -3.389 16.846 -7.649 1.00 92.50 77 THR A N 1
ATOM 601 C CA . THR A 1 77 ? -3.600 15.433 -7.304 1.00 92.50 77 THR A CA 1
ATOM 602 C C . THR A 1 77 ? -4.946 15.229 -6.616 1.00 92.50 77 THR A C 1
ATOM 604 O O . THR A 1 77 ? -5.722 14.388 -7.054 1.00 92.50 77 THR A O 1
ATOM 607 N N . LEU A 1 78 ? -5.270 16.047 -5.610 1.00 94.56 78 LEU A N 1
ATOM 608 C CA . LEU A 1 78 ? -6.551 16.000 -4.906 1.00 94.56 78 LEU A CA 1
ATOM 609 C C . LEU A 1 78 ? -7.723 16.212 -5.867 1.00 94.56 78 LEU A C 1
ATOM 611 O O . LEU A 1 78 ? -8.684 15.449 -5.842 1.00 94.56 78 LEU A O 1
ATOM 615 N N . LYS A 1 79 ? -7.633 17.195 -6.770 1.00 94.38 79 LYS A N 1
ATOM 616 C CA . LYS A 1 79 ? -8.661 17.409 -7.796 1.00 94.38 79 LYS A CA 1
ATOM 617 C C . LYS A 1 79 ? -8.807 16.194 -8.719 1.00 94.38 79 LYS A C 1
ATOM 619 O O . LYS A 1 79 ? -9.928 15.775 -8.990 1.00 94.38 79 LYS A O 1
ATOM 624 N N . ALA A 1 80 ? -7.695 15.626 -9.183 1.00 93.81 80 ALA A N 1
ATOM 625 C CA . ALA A 1 80 ? -7.687 14.477 -10.086 1.00 93.81 80 ALA A CA 1
ATOM 626 C C . ALA A 1 80 ? -8.239 13.197 -9.436 1.00 93.81 80 ALA A C 1
ATOM 628 O O . ALA A 1 80 ? -8.775 12.343 -10.139 1.00 93.81 80 ALA A O 1
ATOM 629 N N . THR A 1 81 ? -8.138 13.068 -8.110 1.00 91.88 81 THR A N 1
ATOM 630 C CA . THR A 1 81 ? -8.642 11.911 -7.357 1.00 91.88 81 THR A CA 1
ATOM 631 C C . THR A 1 81 ? -10.021 12.135 -6.734 1.00 91.88 81 THR A C 1
ATOM 633 O O . THR A 1 81 ? -10.438 11.320 -5.922 1.00 91.88 81 THR A O 1
ATOM 636 N N . GLY A 1 82 ? -10.733 13.215 -7.080 1.00 92.94 82 GLY A N 1
ATOM 637 C CA . GLY A 1 82 ? -12.084 13.492 -6.567 1.00 92.94 82 GLY A CA 1
ATOM 638 C C . GLY A 1 82 ? -12.137 14.135 -5.176 1.00 92.94 82 GLY A C 1
ATOM 639 O O . GLY A 1 82 ? -13.213 14.298 -4.623 1.00 92.94 82 GLY A O 1
ATOM 640 N N . LEU A 1 83 ? -10.998 14.557 -4.626 1.00 95.00 83 LEU A N 1
ATOM 641 C CA . LEU A 1 83 ? -10.853 15.169 -3.298 1.00 95.00 83 LEU A CA 1
ATOM 642 C C . LEU A 1 83 ? -10.553 16.677 -3.367 1.00 95.00 83 LEU A C 1
ATOM 644 O O . LEU A 1 83 ? -9.954 17.249 -2.458 1.00 95.00 83 LEU A O 1
ATOM 648 N N . GLY A 1 84 ? -10.938 17.346 -4.457 1.00 94.19 84 GLY A N 1
ATOM 649 C CA . GLY A 1 84 ? -10.619 18.761 -4.690 1.00 94.19 84 GLY A CA 1
ATOM 650 C C . GLY A 1 84 ? -11.222 19.739 -3.669 1.00 94.19 84 GLY A C 1
ATOM 651 O O . GLY A 1 84 ? -10.779 20.880 -3.592 1.00 94.19 84 GLY A O 1
ATOM 652 N N . THR A 1 85 ? -12.213 19.304 -2.888 1.00 93.88 85 THR A N 1
ATOM 653 C CA . THR A 1 85 ? -12.874 20.077 -1.822 1.00 93.88 85 THR A CA 1
ATOM 654 C C . THR A 1 85 ? -12.199 19.927 -0.455 1.00 93.88 85 THR A C 1
ATOM 656 O O . THR A 1 85 ? -12.602 20.597 0.501 1.00 93.88 85 THR A O 1
ATOM 659 N N . ALA A 1 86 ? -11.176 19.072 -0.339 1.00 95.06 86 ALA A N 1
ATOM 660 C CA . ALA A 1 86 ? -10.457 18.860 0.909 1.00 95.06 86 ALA A CA 1
ATOM 661 C C . ALA A 1 86 ? -9.823 20.167 1.410 1.00 95.06 86 ALA A C 1
ATOM 663 O O . ALA A 1 86 ? -9.152 20.885 0.670 1.00 95.06 86 ALA A O 1
ATOM 664 N N . LYS A 1 87 ? -10.023 20.470 2.697 1.00 95.06 87 LYS A N 1
ATOM 665 C CA . LYS A 1 87 ? -9.444 21.654 3.359 1.00 95.06 87 LYS A CA 1
ATOM 666 C C . LYS A 1 87 ? -8.175 21.322 4.133 1.00 95.06 87 LYS A C 1
ATOM 668 O O . LYS A 1 87 ? -7.258 22.138 4.205 1.00 95.06 87 LYS A O 1
ATOM 673 N N . GLU A 1 88 ? -8.132 20.121 4.696 1.00 96.12 88 GLU A N 1
ATOM 674 C CA . GLU A 1 88 ? -7.062 19.630 5.555 1.00 96.12 88 GLU A CA 1
ATOM 675 C C . GLU A 1 88 ? -6.633 18.230 5.113 1.00 96.12 88 GLU A C 1
ATOM 677 O O . GLU A 1 88 ? -7.438 17.453 4.599 1.00 96.12 88 GLU A O 1
ATOM 682 N N . VAL A 1 89 ? -5.366 17.904 5.347 1.00 96.06 89 VAL A N 1
ATOM 683 C CA . VAL A 1 89 ? -4.795 16.571 5.149 1.00 96.06 89 VAL A CA 1
ATOM 684 C C . VAL A 1 89 ? -3.965 16.176 6.364 1.00 96.06 89 VAL A C 1
ATOM 686 O O . VAL A 1 89 ? -3.439 17.033 7.075 1.00 96.06 89 VAL A O 1
ATOM 689 N N . ILE A 1 90 ? -3.805 14.874 6.586 1.00 97.25 90 ILE A N 1
ATOM 690 C CA . ILE A 1 90 ? -2.885 14.344 7.596 1.00 97.25 90 ILE A CA 1
ATOM 691 C C . ILE A 1 90 ? -1.664 13.777 6.876 1.00 97.25 90 ILE A C 1
ATOM 693 O O . ILE A 1 90 ? -1.764 12.811 6.120 1.00 97.25 90 ILE A O 1
ATOM 697 N N . VAL A 1 91 ? -0.495 14.360 7.132 1.00 97.31 91 VAL A N 1
ATOM 698 C CA . VAL A 1 91 ? 0.784 13.863 6.623 1.00 97.31 91 VAL A CA 1
ATOM 699 C C . VAL A 1 91 ? 1.391 12.908 7.647 1.00 97.31 91 VAL A C 1
ATOM 701 O O . VAL A 1 91 ? 1.859 13.316 8.707 1.00 97.31 91 VAL A O 1
ATOM 704 N N . GLY A 1 92 ? 1.409 11.612 7.330 1.00 96.75 92 GLY A N 1
ATOM 705 C CA . GLY A 1 92 ? 1.933 10.595 8.248 1.00 96.75 92 GLY A CA 1
ATOM 706 C C . GLY A 1 92 ? 3.428 10.744 8.552 1.00 96.75 92 GLY A C 1
ATOM 707 O O . GLY A 1 92 ? 3.854 10.521 9.679 1.00 96.75 92 GLY A O 1
ATOM 708 N N . GLN A 1 93 ? 4.226 11.137 7.553 1.00 97.25 93 GLN A N 1
ATOM 709 C CA . GLN A 1 93 ? 5.688 11.248 7.642 1.00 97.25 93 GLN A CA 1
ATOM 710 C C . GLN A 1 93 ? 6.173 12.518 6.916 1.00 97.25 93 GLN A C 1
ATOM 712 O O . GLN A 1 93 ? 6.523 12.442 5.733 1.00 97.25 93 GLN A O 1
ATOM 717 N N . PRO A 1 94 ? 6.167 13.690 7.577 1.00 97.25 94 PRO A N 1
ATOM 718 C CA . PRO A 1 94 ? 6.604 14.951 6.975 1.00 97.25 94 PRO A CA 1
ATOM 719 C C . PRO A 1 94 ? 8.025 14.899 6.397 1.00 97.25 94 PRO A C 1
ATOM 721 O O . PRO A 1 94 ? 8.278 15.427 5.318 1.00 97.25 94 PRO A O 1
ATOM 724 N N . GLU A 1 95 ? 8.950 14.206 7.062 1.00 96.81 95 GLU A N 1
ATOM 725 C CA . GLU A 1 95 ? 10.337 14.050 6.615 1.00 96.81 95 GLU A CA 1
ATOM 726 C C . GLU A 1 95 ? 10.459 13.264 5.302 1.00 96.81 95 GLU A C 1
ATOM 728 O O . GLU A 1 95 ? 11.210 13.659 4.410 1.00 96.81 95 GLU A O 1
ATOM 733 N N . TYR A 1 96 ? 9.667 12.200 5.145 1.00 98.00 96 TYR A N 1
ATOM 734 C CA . TYR A 1 96 ? 9.615 11.425 3.912 1.00 98.00 96 TYR A CA 1
ATOM 735 C C . TYR A 1 96 ? 9.052 12.291 2.789 1.00 98.00 96 TYR A C 1
ATOM 737 O O . TYR A 1 96 ? 9.618 12.349 1.702 1.00 98.00 96 TYR A O 1
ATOM 745 N N . LEU A 1 97 ? 7.963 13.013 3.063 1.00 97.38 97 LEU A N 1
ATOM 746 C CA . LEU A 1 97 ? 7.318 13.857 2.066 1.00 97.38 97 LEU A CA 1
ATOM 747 C C . LEU A 1 97 ? 8.215 15.020 1.620 1.00 97.38 97 LEU A C 1
ATOM 749 O O . LEU A 1 97 ? 8.277 15.331 0.430 1.00 97.38 97 LEU A O 1
ATOM 753 N N . LYS A 1 98 ? 8.985 15.595 2.552 1.00 98.00 98 LYS A N 1
ATOM 754 C CA . LYS A 1 98 ? 10.023 16.592 2.264 1.00 98.00 98 LYS A CA 1
ATOM 755 C C . LYS A 1 98 ? 11.104 16.029 1.346 1.00 98.00 98 LYS A C 1
ATOM 757 O O . LYS A 1 98 ? 11.544 16.718 0.421 1.00 98.00 98 LYS A O 1
ATOM 762 N N . GLU A 1 99 ? 11.512 14.782 1.570 1.00 98.38 99 GLU A N 1
ATOM 763 C CA . GLU A 1 99 ? 12.482 14.121 0.702 1.00 98.38 99 GLU A CA 1
ATOM 764 C C . GLU A 1 99 ? 11.905 13.859 -0.689 1.00 98.38 99 GLU A C 1
ATOM 766 O O . GLU A 1 99 ? 12.579 14.150 -1.669 1.00 98.38 99 GLU A O 1
ATOM 771 N N . VAL A 1 100 ? 10.651 13.404 -0.811 1.00 97.69 100 VAL A N 1
ATOM 772 C CA . VAL A 1 100 ? 9.999 13.238 -2.125 1.00 97.69 100 VAL A CA 1
ATOM 773 C C . VAL A 1 100 ? 9.931 14.580 -2.860 1.00 97.69 100 VAL A C 1
ATOM 775 O O . VAL A 1 100 ? 10.297 14.656 -4.031 1.00 97.69 100 VAL A O 1
ATOM 778 N N . ASN A 1 101 ? 9.536 15.656 -2.173 1.00 97.81 101 ASN A N 1
ATOM 779 C CA . ASN A 1 101 ? 9.505 17.005 -2.741 1.00 97.81 101 ASN A CA 1
ATOM 780 C C . ASN A 1 101 ? 10.885 17.454 -3.254 1.00 97.81 101 ASN A C 1
ATOM 782 O O . ASN A 1 101 ? 10.999 17.981 -4.360 1.00 97.81 101 ASN A O 1
ATOM 786 N N . THR A 1 102 ? 11.939 17.224 -2.469 1.00 97.94 102 THR A N 1
ATOM 787 C CA . THR A 1 102 ? 13.325 17.535 -2.859 1.00 97.94 102 THR A CA 1
ATOM 788 C C . THR A 1 102 ? 13.791 16.650 -4.015 1.00 97.94 102 THR A C 1
ATOM 790 O O . THR A 1 102 ? 14.460 17.109 -4.940 1.00 97.94 102 THR A O 1
ATOM 793 N N . MET A 1 103 ? 13.437 15.367 -3.983 1.00 97.56 103 MET A N 1
ATOM 794 C CA . MET A 1 103 ? 13.792 14.382 -4.995 1.00 97.56 103 MET A CA 1
ATOM 795 C C . MET A 1 103 ? 13.180 14.732 -6.352 1.00 97.56 103 MET A C 1
ATOM 797 O O . MET A 1 103 ? 13.894 14.687 -7.347 1.00 97.56 103 MET A O 1
ATOM 801 N N . LEU A 1 104 ? 11.912 15.141 -6.408 1.00 96.25 104 LEU A N 1
ATOM 802 C CA . LEU A 1 104 ? 11.259 15.488 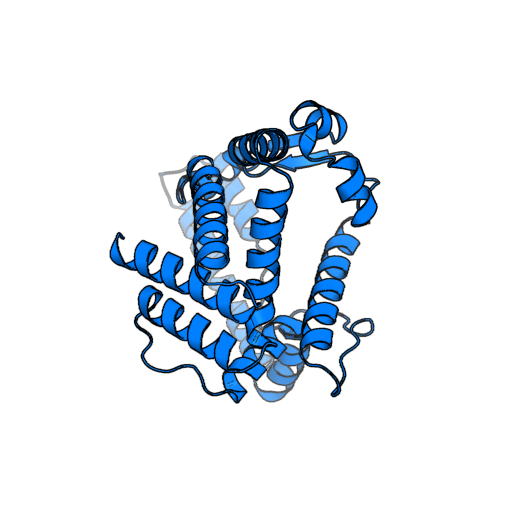-7.674 1.00 96.25 104 LEU A CA 1
ATOM 803 C C . LEU A 1 104 ? 11.928 16.656 -8.406 1.00 96.25 104 LEU A C 1
ATOM 805 O O . LEU A 1 104 ? 11.961 16.648 -9.633 1.00 96.25 104 LEU A O 1
ATOM 809 N N . ALA A 1 105 ? 12.480 17.628 -7.675 1.00 95.94 105 ALA A N 1
ATOM 810 C CA . ALA A 1 105 ? 13.232 18.732 -8.273 1.00 95.94 105 ALA A CA 1
ATOM 811 C C . ALA A 1 105 ? 14.667 18.342 -8.664 1.00 95.94 105 ALA A C 1
ATOM 813 O O . ALA A 1 105 ? 15.206 18.870 -9.632 1.00 95.94 105 ALA A O 1
ATOM 814 N N . ALA A 1 106 ? 15.297 17.440 -7.908 1.00 96.56 106 ALA A N 1
ATOM 815 C CA . ALA A 1 106 ? 16.701 17.081 -8.096 1.00 96.56 106 ALA A CA 1
ATOM 816 C C . ALA A 1 106 ? 16.925 15.962 -9.127 1.00 96.56 106 ALA A C 1
ATOM 818 O O . ALA A 1 106 ? 17.970 15.919 -9.773 1.00 96.56 106 ALA A O 1
ATOM 819 N N . GLU A 1 107 ? 15.990 15.018 -9.250 1.00 96.88 107 GLU A N 1
ATOM 820 C CA . GLU A 1 107 ? 16.144 13.857 -10.128 1.00 96.88 107 GLU A CA 1
ATOM 821 C C . GLU A 1 107 ? 15.747 14.181 -11.572 1.00 96.88 107 GLU A C 1
ATOM 823 O O . GLU A 1 107 ? 14.661 14.723 -11.792 1.00 96.88 107 GLU A O 1
ATOM 828 N N . PRO A 1 108 ? 16.534 13.774 -12.585 1.00 97.56 108 PRO A N 1
ATOM 829 C CA . PRO A 1 108 ? 16.132 13.920 -13.978 1.00 97.56 108 PRO A CA 1
ATOM 830 C C . PRO A 1 108 ? 14.791 13.232 -14.259 1.00 97.56 108 PRO A C 1
ATOM 832 O O . PRO A 1 108 ? 14.572 12.092 -13.850 1.00 97.56 108 PRO A O 1
ATOM 835 N N . ILE A 1 109 ? 13.916 13.868 -15.048 1.00 97.62 109 ILE A N 1
ATOM 836 C CA . ILE A 1 109 ? 12.618 13.282 -15.442 1.00 97.62 109 ILE A CA 1
ATOM 837 C C . ILE A 1 109 ? 12.795 11.895 -16.085 1.00 97.62 109 ILE A C 1
ATOM 839 O O . ILE A 1 109 ? 11.965 11.009 -15.889 1.00 97.62 109 ILE A O 1
ATOM 843 N N . ALA A 1 110 ? 13.879 11.683 -16.839 1.00 98.12 110 ALA A N 1
ATOM 844 C CA . ALA A 1 110 ? 14.195 10.381 -17.425 1.00 98.12 110 ALA A CA 1
ATOM 845 C C . ALA A 1 110 ? 14.349 9.285 -16.355 1.00 98.12 110 ALA A C 1
ATOM 847 O O . ALA A 1 110 ? 13.801 8.197 -16.524 1.00 98.12 110 ALA A O 1
ATOM 848 N N . ASP A 1 111 ? 15.011 9.589 -15.239 1.00 98.38 111 ASP A N 1
ATOM 849 C CA . ASP A 1 111 ? 15.227 8.662 -14.127 1.00 98.38 111 ASP A CA 1
ATOM 850 C C . ASP A 1 111 ? 13.929 8.419 -13.346 1.00 98.38 111 ASP A C 1
ATOM 852 O O . ASP A 1 111 ? 13.592 7.273 -13.035 1.00 98.38 111 ASP A O 1
ATOM 856 N N . GLN A 1 112 ? 13.141 9.476 -13.121 1.00 97.94 112 GLN A N 1
ATOM 857 C CA . GLN A 1 112 ? 11.813 9.365 -12.511 1.00 97.94 112 GLN A CA 1
ATOM 858 C C . GLN A 1 112 ? 10.885 8.458 -13.338 1.00 97.94 112 GLN A C 1
ATOM 860 O O . GLN A 1 112 ? 10.175 7.615 -12.786 1.00 97.94 112 GLN A O 1
ATOM 865 N N . LYS A 1 113 ? 10.930 8.555 -14.675 1.00 98.31 113 LYS A N 1
ATOM 866 C CA . LYS A 1 113 ? 10.171 7.667 -15.570 1.00 98.31 113 LYS A CA 1
ATOM 867 C C . LYS A 1 113 ? 10.590 6.203 -15.429 1.00 98.31 113 LYS A C 1
ATOM 869 O O . LYS A 1 113 ? 9.715 5.341 -15.453 1.00 98.31 113 LYS A O 1
ATOM 874 N N . GLN A 1 114 ? 11.879 5.900 -15.247 1.00 98.44 114 GLN A N 1
ATOM 875 C CA . GLN A 1 114 ? 12.318 4.511 -15.039 1.00 98.44 114 GLN A CA 1
ATOM 876 C C . GLN A 1 114 ? 11.892 3.966 -13.674 1.00 98.44 114 GLN A C 1
ATOM 878 O O . GLN A 1 114 ? 11.458 2.817 -13.591 1.00 98.44 114 GLN A O 1
ATOM 883 N N . TYR A 1 115 ? 11.929 4.799 -12.629 1.00 98.62 115 TYR A N 1
ATOM 884 C CA . TYR A 1 115 ? 11.371 4.463 -11.317 1.00 98.62 115 TYR A CA 1
ATOM 885 C C . TYR A 1 115 ? 9.881 4.106 -11.406 1.00 98.62 115 TYR A C 1
ATOM 887 O O . TYR A 1 115 ? 9.453 3.050 -10.935 1.00 98.62 115 TYR A O 1
ATOM 895 N N . LEU A 1 116 ? 9.087 4.931 -12.092 1.00 98.19 116 LEU A N 1
ATOM 896 C CA . LEU A 1 116 ? 7.660 4.667 -12.284 1.00 98.19 116 LEU A CA 1
ATOM 897 C C . LEU A 1 116 ? 7.399 3.448 -13.184 1.00 98.19 116 LEU A C 1
ATOM 899 O O . LEU A 1 116 ? 6.520 2.647 -12.870 1.00 98.19 116 LEU A O 1
ATOM 903 N N . ARG A 1 117 ? 8.177 3.252 -14.260 1.00 98.06 117 ARG A N 1
ATOM 904 C CA . ARG A 1 117 ? 8.087 2.070 -15.142 1.00 98.06 117 ARG A CA 1
ATOM 905 C C . ARG A 1 117 ? 8.323 0.779 -14.361 1.00 98.06 117 ARG A C 1
ATOM 907 O O . ARG A 1 117 ? 7.558 -0.172 -14.516 1.00 98.06 117 ARG A O 1
ATOM 914 N N . TRP A 1 118 ? 9.334 0.763 -13.491 1.00 98.50 118 TRP A N 1
ATOM 915 C CA . TRP A 1 118 ? 9.614 -0.354 -12.591 1.00 98.50 118 TRP A CA 1
ATOM 916 C C . TRP A 1 118 ? 8.418 -0.687 -11.692 1.00 98.50 118 TRP A C 1
ATOM 918 O O . TRP A 1 118 ? 7.948 -1.830 -11.682 1.00 98.50 118 TRP A O 1
ATOM 928 N N . HIS A 1 119 ? 7.888 0.300 -10.965 1.00 98.38 119 HIS A N 1
ATOM 929 C CA . HIS A 1 119 ? 6.773 0.072 -10.043 1.00 98.38 119 HIS A CA 1
ATOM 930 C C . HIS A 1 119 ? 5.471 -0.296 -10.761 1.00 98.38 119 HIS A C 1
ATOM 932 O O . HIS A 1 119 ? 4.737 -1.164 -10.287 1.00 98.38 119 HIS A O 1
ATOM 938 N N . LEU A 1 120 ? 5.207 0.285 -11.935 1.00 97.44 120 LEU A N 1
ATOM 939 C CA . LEU A 1 120 ? 4.060 -0.081 -12.761 1.00 97.44 120 LEU A CA 1
ATOM 940 C C . LEU A 1 120 ? 4.115 -1.565 -13.140 1.00 97.44 120 LEU A C 1
ATOM 942 O O . LEU A 1 120 ? 3.188 -2.314 -12.825 1.00 97.44 120 LEU A O 1
ATOM 946 N N . VAL A 1 121 ? 5.215 -2.003 -13.758 1.00 97.56 121 VAL A N 1
ATOM 947 C CA . VAL A 1 121 ? 5.369 -3.378 -14.255 1.00 97.56 121 VAL A CA 1
ATOM 948 C C . VAL A 1 121 ? 5.344 -4.379 -13.108 1.00 97.56 121 VAL A C 1
ATOM 950 O O . VAL A 1 121 ? 4.596 -5.356 -13.159 1.00 97.56 121 VAL A O 1
ATOM 953 N N . THR A 1 122 ? 6.100 -4.125 -12.039 1.00 97.12 122 THR A N 1
ATOM 954 C CA . THR A 1 122 ? 6.154 -5.038 -10.889 1.00 97.12 122 THR A CA 1
ATOM 955 C C . THR A 1 122 ? 4.818 -5.149 -10.158 1.00 97.12 122 THR A C 1
ATOM 957 O O . THR A 1 122 ? 4.474 -6.238 -9.695 1.00 97.12 122 THR A O 1
ATOM 960 N N . SER A 1 123 ? 4.005 -4.086 -10.133 1.00 96.56 123 SER A N 1
ATOM 961 C CA . SER A 1 123 ? 2.644 -4.152 -9.585 1.00 96.56 123 SER A CA 1
ATOM 962 C C . SER A 1 123 ? 1.695 -5.021 -10.422 1.00 96.56 123 SER A C 1
ATOM 964 O O . SER A 1 123 ? 0.673 -5.477 -9.906 1.00 96.56 123 SER A O 1
ATOM 966 N N . LEU A 1 124 ? 2.003 -5.246 -11.703 1.00 96.56 124 LEU A N 1
ATOM 967 C CA . LEU A 1 124 ? 1.153 -5.959 -12.660 1.00 96.56 124 LEU A CA 1
ATOM 968 C C . LEU A 1 124 ? 1.645 -7.373 -12.979 1.00 96.56 124 LEU A C 1
ATOM 970 O O . LEU A 1 124 ? 0.926 -8.111 -13.648 1.00 96.56 124 LEU A O 1
ATOM 974 N N . VAL A 1 125 ? 2.798 -7.793 -12.442 1.00 96.06 125 VAL A N 1
ATOM 975 C CA . VAL A 1 125 ? 3.386 -9.134 -12.634 1.00 96.06 125 VAL A CA 1
ATOM 976 C C . VAL A 1 125 ? 2.374 -10.285 -12.567 1.00 96.06 125 VAL A C 1
ATOM 978 O O . VAL A 1 125 ? 2.455 -11.165 -13.424 1.00 96.06 125 VAL A O 1
ATOM 981 N N . PRO A 1 126 ? 1.395 -10.322 -11.635 1.00 92.75 126 PRO A N 1
ATOM 982 C CA . PRO A 1 126 ? 0.414 -11.407 -11.603 1.00 92.75 126 PRO A CA 1
ATOM 983 C C . PRO A 1 126 ? -0.399 -11.589 -12.894 1.00 92.75 126 PRO A C 1
ATOM 985 O O . PRO A 1 126 ? -0.928 -12.680 -13.101 1.00 92.75 126 PRO A O 1
ATOM 988 N N . ALA A 1 127 ? -0.524 -10.546 -13.721 1.00 94.94 127 ALA A N 1
ATOM 989 C CA . ALA A 1 127 ? -1.230 -10.553 -15.002 1.00 94.94 127 ALA A CA 1
ATOM 990 C C . ALA A 1 127 ? -0.312 -10.532 -16.234 1.00 94.94 127 ALA A C 1
ATOM 992 O O . ALA A 1 127 ? -0.812 -10.514 -17.356 1.00 94.94 127 ALA A O 1
ATOM 993 N N . LEU A 1 128 ? 1.007 -10.553 -16.043 1.00 95.38 128 LEU A N 1
ATOM 994 C CA . LEU A 1 128 ? 1.986 -10.625 -17.127 1.00 95.38 128 LEU A CA 1
ATOM 995 C C . LEU A 1 128 ? 2.281 -12.085 -17.524 1.00 95.38 128 LEU A C 1
ATOM 997 O O . LEU A 1 128 ? 1.872 -13.017 -16.818 1.00 95.38 128 LEU A O 1
ATOM 1001 N N . PRO A 1 129 ? 2.991 -12.319 -18.649 1.00 95.94 129 PRO A N 1
ATOM 1002 C CA . PRO A 1 129 ? 3.433 -13.654 -19.038 1.00 95.94 129 PRO A CA 1
ATOM 1003 C C . PRO A 1 129 ? 4.177 -14.388 -17.918 1.00 95.94 129 PRO A C 1
ATOM 1005 O O . PRO A 1 129 ? 4.815 -13.779 -17.056 1.00 95.94 129 PRO A O 1
ATOM 1008 N N . LYS A 1 130 ? 4.134 -15.725 -17.961 1.00 95.50 130 LYS A N 1
ATOM 1009 C CA . LYS A 1 130 ? 4.690 -16.608 -16.922 1.00 95.50 130 LYS A CA 1
ATOM 1010 C C . LYS A 1 130 ? 6.134 -16.253 -16.538 1.00 95.50 130 LYS A C 1
ATOM 1012 O O . LYS A 1 130 ? 6.458 -16.305 -15.359 1.00 95.50 130 LYS A O 1
ATOM 1017 N N . THR A 1 131 ? 6.958 -15.842 -17.499 1.00 97.25 131 THR A N 1
ATOM 1018 C CA . THR A 1 131 ? 8.364 -15.453 -17.296 1.00 97.25 131 THR A CA 1
ATOM 1019 C C . THR A 1 131 ? 8.541 -14.332 -16.268 1.00 97.25 131 THR A C 1
ATOM 1021 O O . THR A 1 131 ? 9.428 -14.424 -15.423 1.00 97.25 131 THR A O 1
ATOM 1024 N N . PHE A 1 132 ? 7.659 -13.327 -16.259 1.00 97.88 132 PHE A N 1
ATOM 1025 C CA . PHE A 1 132 ? 7.663 -12.268 -15.242 1.00 97.88 132 PHE A CA 1
ATOM 1026 C C . PHE A 1 132 ? 7.305 -12.821 -13.859 1.00 97.88 132 PHE A C 1
ATOM 1028 O O . PHE A 1 132 ? 7.924 -12.467 -12.855 1.00 97.88 132 PHE A O 1
ATOM 1035 N N . GLY A 1 133 ? 6.308 -13.709 -13.806 1.00 96.38 133 GLY A N 1
ATOM 1036 C CA . GLY A 1 133 ? 5.890 -14.376 -12.575 1.00 96.38 133 GLY A CA 1
ATOM 1037 C C . GLY A 1 133 ? 6.974 -15.282 -11.990 1.00 96.38 133 GLY A C 1
ATOM 1038 O O . GLY A 1 133 ? 7.169 -15.282 -10.776 1.00 96.38 133 GLY A O 1
ATOM 1039 N N . ASP A 1 134 ? 7.695 -16.010 -12.841 1.00 97.06 134 ASP A N 1
ATOM 1040 C CA . ASP A 1 134 ? 8.798 -16.888 -12.446 1.00 97.06 134 ASP A CA 1
ATOM 1041 C C . ASP A 1 134 ? 9.975 -16.084 -11.888 1.00 97.06 134 ASP A C 1
ATOM 1043 O O . ASP A 1 134 ? 10.517 -16.428 -10.840 1.00 97.06 134 ASP A O 1
ATOM 1047 N N . GLU A 1 135 ? 10.334 -14.977 -12.540 1.00 98.00 135 GLU A N 1
ATOM 1048 C CA . GLU A 1 135 ? 11.427 -14.108 -12.098 1.00 98.00 135 GLU A CA 1
ATOM 1049 C C . GLU A 1 135 ? 11.084 -13.368 -10.796 1.00 98.00 135 GLU A C 1
ATOM 1051 O O . GLU A 1 135 ? 11.905 -13.286 -9.878 1.00 98.00 135 GLU A O 1
ATOM 1056 N N . SER A 1 136 ? 9.836 -12.912 -10.655 1.00 97.44 136 SER A N 1
ATOM 1057 C CA . SER A 1 136 ? 9.331 -12.373 -9.389 1.00 97.44 136 SER A CA 1
ATOM 1058 C C . SER A 1 136 ? 9.340 -13.426 -8.279 1.00 97.44 136 SER A C 1
ATOM 1060 O O . SER A 1 136 ? 9.764 -13.140 -7.154 1.00 97.44 136 SER A O 1
ATOM 1062 N N . PHE A 1 137 ? 8.948 -14.668 -8.587 1.00 97.31 137 PHE A N 1
ATOM 1063 C CA . PHE A 1 137 ? 9.011 -15.759 -7.622 1.00 97.31 137 PHE A CA 1
ATOM 1064 C C . PHE A 1 137 ? 10.455 -16.071 -7.225 1.00 97.31 137 PHE A C 1
ATOM 1066 O O . PHE A 1 137 ? 10.715 -16.164 -6.029 1.00 97.31 137 PHE A O 1
ATOM 1073 N N . ARG A 1 138 ? 11.404 -16.133 -8.172 1.00 97.44 138 ARG A N 1
ATOM 1074 C CA . ARG A 1 138 ? 12.840 -16.334 -7.903 1.00 97.44 138 ARG A CA 1
ATOM 1075 C C . ARG A 1 138 ? 13.355 -15.351 -6.851 1.00 97.44 138 ARG A C 1
ATOM 1077 O O . ARG A 1 138 ? 14.027 -15.760 -5.905 1.00 97.44 138 ARG A O 1
ATOM 1084 N N . PHE A 1 139 ? 13.012 -14.067 -6.972 1.00 97.56 139 PHE A N 1
ATOM 1085 C CA . PHE A 1 139 ? 13.362 -13.076 -5.954 1.00 97.56 139 PHE A CA 1
ATOM 1086 C C . PHE A 1 139 ? 12.627 -13.319 -4.624 1.00 97.56 139 PHE A C 1
ATOM 1088 O O . PHE A 1 139 ? 13.249 -13.296 -3.559 1.00 97.56 139 PHE A O 1
ATOM 1095 N N . ALA A 1 140 ? 11.332 -13.639 -4.663 1.00 96.06 140 ALA A N 1
ATOM 1096 C CA . ALA A 1 140 ? 10.554 -13.960 -3.465 1.00 96.06 140 ALA A CA 1
ATOM 1097 C C . ALA A 1 140 ? 11.102 -15.175 -2.687 1.00 96.06 140 ALA A C 1
ATOM 1099 O O . ALA A 1 140 ? 10.980 -15.213 -1.458 1.00 96.06 140 ALA A O 1
ATOM 1100 N N . GLN A 1 141 ? 11.749 -16.143 -3.352 1.00 96.31 141 GLN A N 1
ATOM 1101 C CA . GLN A 1 141 ? 12.427 -17.264 -2.685 1.00 96.31 141 GLN A CA 1
ATOM 1102 C C . GLN A 1 141 ? 13.575 -16.784 -1.790 1.00 96.31 141 GLN A C 1
ATOM 1104 O O . GLN A 1 141 ? 13.762 -17.322 -0.701 1.00 96.31 141 GLN A O 1
ATOM 1109 N N . VAL A 1 142 ? 14.310 -15.750 -2.211 1.00 96.56 142 VAL A N 1
ATOM 1110 C CA . VAL A 1 142 ? 15.404 -15.159 -1.423 1.00 96.56 142 VAL A CA 1
ATOM 1111 C C . VAL A 1 142 ? 14.864 -14.436 -0.186 1.00 96.56 142 VAL A C 1
ATOM 1113 O O . VAL A 1 142 ? 15.507 -14.453 0.861 1.00 96.56 142 VAL A O 1
ATOM 1116 N N . LEU A 1 143 ? 13.678 -13.827 -0.287 1.00 94.44 143 LEU A N 1
ATOM 1117 C CA . LEU A 1 143 ? 13.041 -13.106 0.819 1.00 94.44 143 LEU A CA 1
ATOM 1118 C C . LEU A 1 143 ? 12.379 -14.027 1.850 1.00 94.44 143 LEU A C 1
ATOM 1120 O O . LEU A 1 143 ? 12.436 -13.750 3.043 1.00 94.44 143 LEU A O 1
ATOM 1124 N N . SER A 1 144 ? 11.716 -15.088 1.388 1.00 95.25 144 SER A N 1
ATOM 1125 C CA . SER A 1 144 ? 10.823 -15.911 2.220 1.00 95.25 144 SER A CA 1
ATOM 1126 C C . SER A 1 144 ? 11.329 -17.329 2.486 1.00 95.25 144 SER A C 1
ATOM 1128 O O . SER A 1 144 ? 10.781 -18.024 3.335 1.00 95.25 144 SER A O 1
ATOM 1130 N N . GLY A 1 145 ? 12.323 -17.802 1.731 1.00 94.75 145 GLY A N 1
ATOM 1131 C CA . GLY A 1 145 ? 12.758 -19.200 1.750 1.00 94.75 145 GLY A CA 1
ATOM 1132 C C . GLY A 1 145 ? 11.819 -20.168 1.016 1.00 94.75 145 GLY A C 1
ATOM 1133 O O . GLY A 1 145 ? 12.094 -21.372 0.990 1.00 94.75 145 GLY A O 1
ATOM 1134 N N . ALA A 1 146 ? 10.737 -19.676 0.397 1.00 95.38 146 ALA A N 1
ATOM 1135 C CA . ALA A 1 146 ? 9.777 -20.509 -0.322 1.00 95.38 146 ALA A CA 1
ATOM 1136 C C . ALA A 1 146 ? 10.455 -21.343 -1.423 1.00 95.38 146 ALA A C 1
ATOM 1138 O O . ALA A 1 146 ? 11.267 -20.851 -2.206 1.00 95.38 146 ALA A O 1
ATOM 1139 N N . LYS A 1 147 ? 10.108 -22.631 -1.502 1.00 94.81 147 LYS A N 1
ATOM 1140 C CA . LYS A 1 147 ? 10.710 -23.567 -2.470 1.00 94.81 147 LYS A CA 1
ATOM 1141 C C . LYS A 1 147 ? 9.892 -23.742 -3.744 1.00 94.81 147 LYS A C 1
ATOM 1143 O O . LYS A 1 147 ? 10.453 -24.070 -4.781 1.00 94.81 147 LYS A O 1
ATOM 1148 N N . LYS A 1 148 ? 8.576 -23.538 -3.671 1.00 95.38 148 LYS A N 1
ATOM 1149 C CA . LYS A 1 148 ? 7.647 -23.694 -4.796 1.00 95.38 148 LYS A CA 1
ATOM 1150 C C . LYS A 1 148 ? 6.599 -22.592 -4.769 1.00 95.38 148 LYS A C 1
ATOM 1152 O O . LYS A 1 148 ? 6.135 -22.202 -3.697 1.00 95.38 148 LYS A O 1
ATOM 1157 N N . GLN A 1 149 ? 6.223 -22.109 -5.947 1.00 93.69 149 GLN A N 1
ATOM 1158 C CA . GLN A 1 149 ? 5.147 -21.139 -6.081 1.00 93.69 149 GLN A CA 1
ATOM 1159 C C . GLN A 1 149 ? 3.810 -21.816 -5.784 1.00 93.69 149 GLN A C 1
ATOM 1161 O O . GLN A 1 149 ? 3.598 -22.984 -6.118 1.00 93.69 149 GLN A O 1
ATOM 1166 N N . GLN A 1 150 ? 2.884 -21.076 -5.175 1.00 94.56 150 GLN A N 1
ATOM 1167 C CA . GLN A 1 150 ? 1.533 -21.581 -4.967 1.00 94.56 150 GLN A CA 1
ATOM 1168 C C . GLN A 1 150 ? 0.882 -21.970 -6.307 1.00 94.56 150 GLN A C 1
ATOM 1170 O O . GLN A 1 150 ? 1.039 -21.247 -7.307 1.00 94.56 150 GLN A O 1
ATOM 1175 N N . PRO A 1 151 ? 0.112 -23.076 -6.332 1.00 95.56 151 PRO A N 1
ATOM 1176 C CA . PRO A 1 151 ? -0.603 -23.488 -7.530 1.00 95.56 151 PRO A CA 1
ATOM 1177 C C . PRO A 1 151 ? -1.542 -22.373 -7.997 1.00 95.56 151 PRO A C 1
ATOM 1179 O O . PRO A 1 151 ? -2.043 -21.579 -7.196 1.00 95.56 151 PRO A O 1
ATOM 1182 N N . ARG A 1 152 ? -1.772 -22.308 -9.314 1.00 93.75 152 ARG A N 1
ATOM 1183 C CA . ARG A 1 152 ? -2.479 -21.189 -9.957 1.00 93.75 152 ARG A CA 1
ATOM 1184 C C . ARG A 1 152 ? -3.837 -20.908 -9.317 1.00 93.75 152 ARG A C 1
ATOM 1186 O O . ARG A 1 152 ? -4.117 -19.751 -9.035 1.00 93.75 152 ARG A O 1
ATOM 1193 N N . TRP A 1 153 ? -4.617 -21.943 -9.007 1.00 96.25 153 TRP A N 1
ATOM 1194 C CA . TRP A 1 153 ? -5.942 -21.788 -8.404 1.00 96.25 153 TRP A CA 1
ATOM 1195 C C . TRP A 1 153 ? -5.909 -21.055 -7.053 1.00 96.25 153 TRP A C 1
ATOM 1197 O O . TRP A 1 153 ? -6.764 -20.211 -6.815 1.00 96.25 153 TRP A O 1
ATOM 1207 N N . LYS A 1 154 ? -4.893 -21.285 -6.202 1.00 96.31 154 LYS A N 1
ATOM 1208 C CA . LYS A 1 154 ? -4.744 -20.565 -4.921 1.00 96.31 154 LYS A CA 1
ATOM 1209 C C . LYS A 1 154 ? -4.425 -19.091 -5.142 1.00 96.31 154 LYS A C 1
ATOM 1211 O O . LYS A 1 154 ? -4.952 -18.231 -4.447 1.00 96.31 154 LYS A O 1
ATOM 1216 N N . ARG A 1 155 ? -3.582 -18.789 -6.133 1.00 94.69 155 ARG A N 1
ATOM 1217 C CA . ARG A 1 155 ? -3.239 -17.403 -6.491 1.00 94.69 155 ARG A CA 1
ATOM 1218 C C . ARG A 1 155 ? -4.430 -16.664 -7.094 1.00 94.69 155 ARG A C 1
ATOM 1220 O O . ARG A 1 155 ? -4.627 -15.498 -6.767 1.00 94.69 155 ARG A O 1
ATOM 1227 N N . SER A 1 156 ? -5.215 -17.343 -7.931 1.00 93.56 156 SER A N 1
ATOM 1228 C CA . SER A 1 156 ? -6.472 -16.826 -8.477 1.00 93.56 156 SER A CA 1
ATOM 1229 C C . SER A 1 156 ? -7.492 -16.576 -7.369 1.00 93.56 156 SER A C 1
ATOM 1231 O O . SER A 1 156 ? -8.029 -15.479 -7.307 1.00 93.56 156 SER A O 1
ATOM 1233 N N . LEU A 1 157 ? -7.669 -17.523 -6.442 1.00 94.62 157 LEU A N 1
ATOM 1234 C CA . LEU A 1 157 ? -8.538 -17.349 -5.277 1.00 94.62 157 LEU A CA 1
ATOM 1235 C C . LEU A 1 157 ? -8.115 -16.141 -4.434 1.00 94.62 157 LEU A C 1
ATOM 1237 O O . LEU A 1 157 ? -8.942 -15.293 -4.132 1.00 94.62 157 LEU A O 1
ATOM 1241 N N . GLY A 1 158 ? -6.822 -16.001 -4.126 1.00 95.00 158 GLY A N 1
ATOM 1242 C CA . GLY A 1 158 ? -6.326 -14.837 -3.389 1.00 95.00 158 GLY A CA 1
ATOM 1243 C C . GLY A 1 158 ? -6.463 -13.514 -4.155 1.00 95.00 158 GLY A C 1
ATOM 1244 O O . GLY A 1 158 ? -6.529 -12.457 -3.538 1.00 95.00 158 GLY A O 1
ATOM 1245 N N . ALA A 1 159 ? -6.484 -13.532 -5.491 1.00 93.81 159 ALA A N 1
ATOM 1246 C CA . ALA A 1 159 ? -6.777 -12.338 -6.284 1.00 93.81 159 ALA A CA 1
ATOM 1247 C C . ALA A 1 159 ? -8.263 -11.969 -6.223 1.00 93.81 159 ALA A C 1
ATOM 1249 O O . ALA A 1 159 ? -8.574 -10.793 -6.055 1.00 93.81 159 ALA A O 1
ATOM 1250 N N . THR A 1 160 ? -9.153 -12.963 -6.297 1.00 93.50 160 THR A N 1
ATOM 1251 C CA . THR A 1 160 ? -10.593 -12.779 -6.091 1.00 93.50 160 THR A CA 1
ATOM 1252 C C . THR A 1 160 ? -10.881 -12.244 -4.696 1.00 93.50 160 THR A C 1
ATOM 1254 O O . THR A 1 160 ? -11.575 -11.248 -4.583 1.00 93.50 160 THR A O 1
ATOM 1257 N N . ASP A 1 161 ? -10.286 -12.822 -3.655 1.00 94.38 161 ASP A N 1
ATOM 1258 C CA . ASP A 1 161 ? -10.459 -12.375 -2.269 1.00 94.38 161 ASP A CA 1
ATOM 1259 C C . ASP A 1 161 ? -9.990 -10.923 -2.056 1.00 94.38 161 ASP A C 1
ATOM 1261 O O . ASP A 1 161 ? -10.681 -10.116 -1.446 1.00 94.38 161 ASP A O 1
ATOM 1265 N N . ARG A 1 162 ? -8.866 -10.51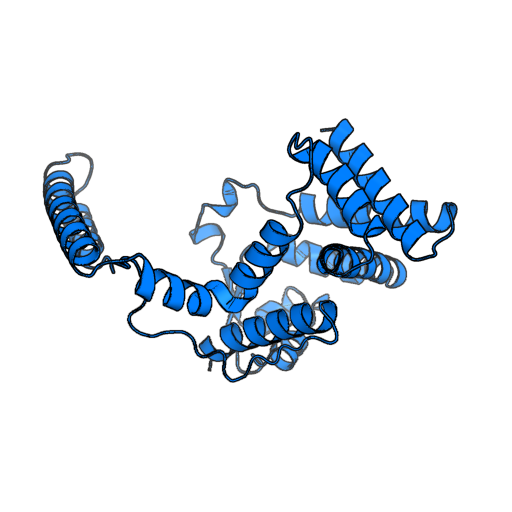4 -2.663 1.00 93.94 162 ARG A N 1
ATOM 1266 C CA . ARG A 1 162 ? -8.422 -9.108 -2.608 1.00 93.94 162 ARG A CA 1
ATOM 1267 C C . ARG A 1 162 ? -9.358 -8.128 -3.319 1.00 93.94 162 ARG A C 1
ATOM 1269 O O . ARG A 1 162 ? -9.389 -6.964 -2.938 1.00 93.94 162 ARG A O 1
ATOM 1276 N N . ALA A 1 163 ? -10.047 -8.558 -4.374 1.00 93.94 163 ALA A N 1
ATOM 1277 C CA . ALA A 1 163 ? -10.916 -7.688 -5.171 1.00 93.94 163 ALA A CA 1
ATOM 1278 C C . ALA A 1 163 ? -12.375 -7.684 -4.678 1.00 93.94 163 ALA A C 1
ATOM 1280 O O . ALA A 1 163 ? -13.042 -6.658 -4.726 1.00 93.94 163 ALA A O 1
ATOM 1281 N N . LEU A 1 164 ? -12.859 -8.838 -4.219 1.00 94.44 164 LEU A N 1
ATOM 1282 C CA . LEU A 1 164 ? -14.262 -9.166 -3.957 1.00 94.44 164 LEU A CA 1
ATOM 1283 C C . LEU A 1 164 ? -14.430 -9.894 -2.612 1.00 94.44 164 LEU A C 1
ATOM 1285 O O . LEU A 1 164 ? -15.365 -10.675 -2.450 1.00 94.44 164 LEU A O 1
ATOM 1289 N N . GLY A 1 165 ? -13.511 -9.703 -1.663 1.00 94.81 165 GLY A N 1
ATOM 1290 C CA . GLY A 1 165 ? -13.452 -10.494 -0.427 1.00 94.81 165 GLY A CA 1
ATOM 1291 C C . GLY A 1 165 ? -14.744 -10.474 0.377 1.00 94.81 165 GLY A C 1
ATOM 1292 O O . GLY A 1 165 ? -15.139 -11.492 0.932 1.00 94.81 165 GLY A O 1
ATOM 1293 N N . GLU A 1 166 ? -15.463 -9.354 0.370 1.00 95.31 166 GLU A N 1
ATOM 1294 C CA . GLU A 1 166 ? -16.735 -9.239 1.073 1.00 95.31 166 GLU A CA 1
ATOM 1295 C C . GLU A 1 166 ? -17.870 -10.002 0.359 1.00 95.31 166 GLU A C 1
ATOM 1297 O O . GLU A 1 166 ? -18.590 -10.761 1.004 1.00 95.31 166 GLU A O 1
ATOM 1302 N N . ALA A 1 167 ? -17.955 -9.928 -0.975 1.00 93.75 167 ALA A N 1
ATOM 1303 C CA . ALA A 1 167 ? -18.905 -10.730 -1.755 1.00 93.75 167 ALA A CA 1
ATOM 1304 C C . ALA A 1 167 ? -18.605 -12.239 -1.667 1.00 93.75 167 ALA A C 1
ATOM 1306 O O . ALA A 1 167 ? -19.512 -13.064 -1.556 1.00 93.75 167 ALA A O 1
ATOM 1307 N N . PHE A 1 168 ? -17.325 -12.622 -1.682 1.00 91.31 168 PHE A N 1
ATOM 1308 C CA . PHE A 1 168 ? -16.920 -14.012 -1.470 1.00 91.31 168 PHE A CA 1
ATOM 1309 C C . PHE A 1 168 ? -17.202 -14.472 -0.030 1.00 91.31 168 PHE A C 1
ATOM 1311 O O . PHE A 1 168 ? -17.653 -15.598 0.187 1.00 91.31 168 PHE A O 1
ATOM 1318 N N . GLY A 1 169 ? -17.000 -13.582 0.945 1.00 93.81 169 GLY A N 1
ATOM 1319 C CA . GLY A 1 169 ? -17.314 -13.793 2.354 1.00 93.81 169 GLY A CA 1
ATOM 1320 C C . GLY A 1 169 ? -18.798 -14.053 2.602 1.00 93.81 169 GLY A C 1
ATOM 1321 O O . GLY A 1 169 ? -19.119 -14.928 3.402 1.00 93.81 169 GLY A O 1
ATOM 1322 N N . GLN A 1 170 ? -19.695 -13.385 1.874 1.00 94.12 170 GLN A N 1
ATOM 1323 C CA . GLN A 1 170 ? -21.136 -13.643 1.947 1.00 94.12 170 GLN A CA 1
ATOM 1324 C C . GLN A 1 170 ? -21.468 -15.106 1.616 1.00 94.12 170 GLN A C 1
ATOM 1326 O O . GLN A 1 170 ? -22.100 -15.794 2.414 1.00 94.12 170 GLN A O 1
ATOM 1331 N N . LEU A 1 171 ? -20.927 -15.633 0.511 1.00 93.44 171 LEU A N 1
ATOM 1332 C CA . LEU A 1 171 ? -21.117 -17.038 0.125 1.00 93.44 171 LEU A CA 1
ATOM 1333 C C . LEU A 1 171 ? -20.529 -18.021 1.145 1.00 93.44 171 LEU A C 1
ATOM 1335 O O . LEU A 1 171 ? -21.049 -19.124 1.327 1.00 93.44 171 LEU A O 1
ATOM 1339 N N . TYR A 1 172 ? -19.412 -17.655 1.777 1.00 93.69 172 TYR A N 1
ATOM 1340 C CA . TYR A 1 172 ? -18.814 -18.461 2.837 1.00 93.69 172 TYR A CA 1
ATOM 1341 C C . TYR A 1 172 ? -19.709 -18.496 4.078 1.00 93.69 172 TYR A C 1
ATOM 1343 O O . TYR A 1 172 ? -19.939 -19.571 4.628 1.00 93.69 172 TYR A O 1
ATOM 1351 N N . VAL A 1 173 ? -20.234 -17.345 4.501 1.00 94.31 173 VAL A N 1
ATOM 1352 C CA . VAL A 1 173 ? -21.116 -17.227 5.669 1.00 94.31 173 VAL A CA 1
ATOM 1353 C C . VAL A 1 173 ? -22.368 -18.071 5.478 1.00 94.31 173 VAL A C 1
ATOM 1355 O O . VAL A 1 173 ? -22.664 -18.887 6.349 1.00 94.31 173 VAL A O 1
ATOM 1358 N N . ASP A 1 174 ? -23.006 -17.973 4.311 1.00 92.38 174 ASP A N 1
ATOM 1359 C CA . ASP A 1 174 ? -24.207 -18.744 3.970 1.00 92.38 174 ASP A CA 1
ATOM 1360 C C . ASP A 1 174 ? -23.987 -20.263 4.063 1.00 92.38 174 ASP A C 1
ATOM 1362 O O . ASP A 1 174 ? -24.907 -21.015 4.382 1.00 92.38 174 ASP A O 1
ATOM 1366 N N . LYS A 1 175 ? -22.764 -20.736 3.789 1.00 94.44 175 LYS A N 1
ATOM 1367 C CA . LYS A 1 175 ? -22.435 -22.170 3.773 1.00 94.44 175 LYS A CA 1
ATOM 1368 C C . LYS A 1 175 ? -21.831 -22.701 5.065 1.00 94.44 175 LYS A C 1
ATOM 1370 O O . LYS A 1 175 ? -21.980 -23.886 5.349 1.00 94.44 175 LYS A O 1
ATOM 1375 N N . ALA A 1 176 ? -21.069 -21.882 5.781 1.00 94.31 176 ALA A N 1
ATOM 1376 C CA . ALA A 1 176 ? -20.116 -22.365 6.779 1.00 94.31 176 ALA A CA 1
ATOM 1377 C C . ALA A 1 176 ? -20.180 -21.631 8.124 1.00 94.31 176 ALA A C 1
ATOM 1379 O O . ALA A 1 176 ? -19.492 -22.044 9.059 1.00 94.31 176 ALA A O 1
ATOM 1380 N N . PHE A 1 177 ? -20.981 -20.568 8.262 1.00 93.81 177 PHE A N 1
ATOM 1381 C CA . PHE A 1 177 ? -21.077 -19.808 9.507 1.00 93.81 177 PHE A CA 1
ATOM 1382 C C . PHE A 1 177 ? -22.498 -19.834 10.076 1.00 93.81 177 PHE A C 1
ATOM 1384 O O . PHE A 1 177 ? -23.458 -19.468 9.409 1.00 93.81 177 PHE A O 1
ATOM 1391 N N . THR A 1 178 ? -22.644 -20.251 11.337 1.00 91.94 178 THR A N 1
ATOM 1392 C CA . THR A 1 178 ? -23.962 -20.401 11.968 1.00 91.94 178 THR A CA 1
ATOM 1393 C C . THR A 1 178 ? -24.296 -19.227 12.895 1.00 91.94 178 THR A C 1
ATOM 1395 O O . THR A 1 178 ? -23.413 -18.711 13.590 1.00 91.94 178 THR A O 1
ATOM 1398 N N . PRO A 1 179 ? -25.580 -18.835 13.011 1.00 89.88 179 PRO A N 1
ATOM 1399 C CA . PRO A 1 179 ? -26.011 -17.828 13.985 1.00 89.88 179 PRO A CA 1
ATOM 1400 C C . PRO A 1 179 ? -25.634 -18.183 15.433 1.00 89.88 179 PRO A C 1
ATOM 1402 O O . PRO A 1 179 ? -25.257 -17.308 16.212 1.00 89.88 179 PRO A O 1
ATOM 1405 N N . ALA A 1 180 ? -25.655 -19.475 15.779 1.00 93.81 180 ALA A N 1
ATOM 1406 C CA . ALA A 1 180 ? -25.257 -19.965 17.098 1.00 93.81 180 ALA A CA 1
ATOM 1407 C C . ALA A 1 180 ? -23.779 -19.669 17.415 1.00 93.81 180 ALA A C 1
ATOM 1409 O O . ALA A 1 180 ? -23.454 -19.281 18.538 1.00 93.81 180 ALA A O 1
ATOM 1410 N N . ALA A 1 181 ? -22.883 -19.780 16.425 1.00 93.50 181 ALA A N 1
ATOM 1411 C CA . ALA A 1 181 ? -21.478 -19.416 16.600 1.00 93.50 181 ALA A CA 1
ATOM 1412 C C . ALA A 1 181 ? -21.312 -17.914 16.896 1.00 93.50 181 ALA A C 1
ATOM 1414 O O . ALA A 1 181 ? -20.528 -17.546 17.773 1.00 93.50 181 ALA A O 1
ATOM 1415 N N . LYS A 1 182 ? -22.092 -17.048 16.228 1.00 93.31 182 LYS A N 1
ATOM 1416 C CA . LYS A 1 182 ? -22.104 -15.596 16.488 1.00 93.31 182 LYS A CA 1
ATOM 1417 C C . LYS A 1 182 ? -22.586 -15.281 17.905 1.00 93.31 182 LYS A C 1
ATOM 1419 O O . LYS A 1 182 ? -21.949 -14.487 18.593 1.00 93.31 182 LYS A O 1
ATOM 1424 N N . ALA A 1 183 ? -23.666 -15.927 18.350 1.00 93.81 183 ALA A N 1
ATOM 1425 C CA . ALA A 1 183 ? -24.212 -15.745 19.695 1.00 93.81 183 ALA A CA 1
ATOM 1426 C C . ALA A 1 183 ? -23.203 -16.150 20.782 1.00 93.81 183 ALA A C 1
ATOM 1428 O O . ALA A 1 183 ? -22.922 -15.360 21.682 1.00 93.81 183 ALA A O 1
ATOM 1429 N N . LYS A 1 184 ? -22.578 -17.325 20.642 1.00 96.06 184 LYS A N 1
ATOM 1430 C CA . LYS A 1 184 ? -21.570 -17.813 21.594 1.00 96.06 184 LYS A CA 1
ATOM 1431 C C . LYS A 1 184 ? -20.329 -16.916 21.649 1.00 96.06 184 LYS A C 1
ATOM 1433 O O . LYS A 1 184 ? -19.806 -16.641 22.725 1.00 96.06 184 LYS A O 1
ATOM 1438 N N . ALA A 1 185 ? -19.859 -16.430 20.499 1.00 96.00 185 ALA A N 1
ATOM 1439 C CA . ALA A 1 185 ? -18.745 -15.485 20.458 1.00 96.00 185 ALA A CA 1
ATOM 1440 C C . ALA A 1 185 ? -19.098 -14.150 21.136 1.00 96.00 185 ALA A C 1
ATOM 1442 O O . ALA A 1 185 ? -18.256 -13.580 21.827 1.00 96.00 185 ALA A O 1
ATOM 1443 N N . LYS A 1 186 ? -20.341 -13.671 20.981 1.00 94.75 186 LYS A N 1
ATOM 1444 C CA . LYS A 1 186 ? -20.823 -12.456 21.649 1.00 94.75 186 LYS A CA 1
ATOM 1445 C C . LYS A 1 186 ? -20.833 -12.621 23.169 1.00 94.75 186 LYS A C 1
ATOM 1447 O O . LYS A 1 186 ? -20.307 -11.759 23.859 1.00 94.75 186 LYS A O 1
ATOM 1452 N N . GLU A 1 187 ? -21.364 -13.732 23.673 1.00 96.44 187 GLU A N 1
ATOM 1453 C CA . GLU A 1 187 ? -21.354 -14.045 25.107 1.00 96.44 187 GLU A CA 1
ATOM 1454 C C . GLU A 1 187 ? -19.926 -14.057 25.672 1.00 96.44 187 GLU A C 1
ATOM 1456 O O . GLU A 1 187 ? -19.638 -13.392 26.663 1.00 96.44 187 GLU A O 1
ATOM 1461 N N . MET A 1 188 ? -18.995 -14.732 24.988 1.00 97.25 188 MET A N 1
ATOM 1462 C CA . MET A 1 188 ? -17.587 -14.758 25.391 1.00 97.25 188 MET A CA 1
ATOM 1463 C C . MET A 1 188 ? -16.970 -13.353 25.450 1.00 97.25 188 MET A C 1
ATOM 1465 O O . MET A 1 188 ? -16.206 -13.060 26.367 1.00 97.25 188 MET A O 1
ATOM 1469 N N . ILE A 1 189 ? -17.288 -12.479 24.493 1.00 96.25 189 ILE A N 1
ATOM 1470 C CA . ILE A 1 189 ? -16.775 -11.103 24.468 1.00 96.25 189 ILE A CA 1
ATOM 1471 C C . ILE A 1 189 ? -17.330 -10.279 25.631 1.00 96.25 189 ILE A C 1
ATOM 1473 O O . ILE A 1 189 ? -16.572 -9.529 26.243 1.00 96.25 189 ILE A O 1
ATOM 1477 N N . GLU A 1 190 ? -18.606 -10.437 25.977 1.00 96.00 190 GLU A N 1
ATOM 1478 C CA . GLU A 1 190 ? -19.182 -9.736 27.129 1.00 96.00 190 GLU A CA 1
ATOM 1479 C C . GLU A 1 190 ? -18.609 -10.249 28.458 1.00 96.00 190 GLU A C 1
ATOM 1481 O O . GLU A 1 190 ? -18.282 -9.445 29.330 1.00 96.00 190 GLU A O 1
ATOM 1486 N N . ASN A 1 191 ? -18.339 -11.553 28.574 1.00 97.25 191 ASN A N 1
ATOM 1487 C CA . ASN A 1 191 ? -17.622 -12.107 29.728 1.00 97.25 191 ASN A CA 1
ATOM 1488 C C . ASN A 1 191 ? -16.202 -11.526 29.847 1.00 97.25 191 ASN A C 1
ATOM 1490 O O . ASN A 1 191 ? -15.763 -11.157 30.936 1.00 97.25 191 ASN A O 1
ATOM 1494 N N . LEU A 1 192 ? -15.485 -11.390 28.724 1.00 96.75 192 LEU A N 1
ATOM 1495 C CA . LEU A 1 192 ? -14.177 -10.733 28.706 1.00 96.75 192 LEU A CA 1
ATOM 1496 C C . LEU A 1 192 ? -14.286 -9.256 29.093 1.00 96.75 192 LEU A C 1
ATOM 1498 O O . LEU A 1 192 ? -13.445 -8.769 29.845 1.00 96.75 192 LEU A O 1
ATOM 1502 N N . ARG A 1 193 ? -15.312 -8.541 28.622 1.00 96.62 193 ARG A N 1
ATOM 1503 C CA . ARG A 1 193 ? -15.545 -7.138 28.987 1.00 96.62 193 ARG A CA 1
ATOM 1504 C C . ARG A 1 193 ? -15.732 -6.988 30.495 1.00 96.62 193 ARG A C 1
ATOM 1506 O O . ARG A 1 193 ? -15.072 -6.140 31.089 1.00 96.62 193 ARG A O 1
ATOM 1513 N N . ALA A 1 194 ? -16.555 -7.833 31.115 1.00 96.94 194 ALA A N 1
ATOM 1514 C CA . ALA A 1 194 ? -16.749 -7.831 32.563 1.00 96.94 194 ALA A CA 1
ATOM 1515 C C . ALA A 1 194 ? -15.426 -8.074 33.312 1.00 96.94 194 ALA A C 1
ATOM 1517 O O . ALA A 1 194 ? -15.020 -7.251 34.132 1.00 96.94 194 ALA A O 1
ATOM 1518 N N . ALA A 1 195 ? -14.684 -9.122 32.940 1.00 97.88 195 ALA A N 1
ATOM 1519 C CA . ALA A 1 195 ? -13.399 -9.444 33.564 1.00 97.88 195 ALA A CA 1
ATOM 1520 C C . ALA A 1 195 ? -12.350 -8.322 33.402 1.00 97.88 195 ALA A C 1
ATOM 1522 O O . ALA A 1 195 ? -11.567 -8.042 34.313 1.00 97.88 195 ALA A O 1
ATOM 1523 N N . TYR A 1 196 ? -12.322 -7.645 32.249 1.00 97.25 196 TYR A N 1
ATOM 1524 C CA . TYR A 1 196 ? -11.443 -6.492 32.040 1.00 97.25 196 TYR A CA 1
ATOM 1525 C C . TYR A 1 196 ? -11.858 -5.286 32.883 1.00 97.25 196 TYR A C 1
ATOM 1527 O O . TYR A 1 196 ? -10.977 -4.603 33.404 1.00 97.25 196 TYR A O 1
ATOM 1535 N N . ALA A 1 197 ? -13.158 -5.025 33.040 1.00 97.19 197 ALA A N 1
ATOM 1536 C CA . ALA A 1 197 ? -13.650 -3.947 33.893 1.00 97.19 197 ALA A CA 1
ATOM 1537 C C . ALA A 1 197 ? -13.234 -4.170 35.355 1.00 97.19 197 ALA A C 1
ATOM 1539 O O . ALA A 1 197 ? -12.658 -3.271 35.968 1.00 97.19 197 ALA A O 1
ATOM 1540 N N . GLU A 1 198 ? -13.419 -5.386 35.878 1.00 97.81 198 GLU A N 1
ATOM 1541 C CA . GLU A 1 198 ? -12.961 -5.769 37.221 1.00 97.81 198 GLU A CA 1
ATOM 1542 C C . GLU A 1 198 ? -11.455 -5.535 37.388 1.00 97.81 198 GLU A C 1
ATOM 1544 O O . GLU A 1 198 ? -11.015 -4.877 38.334 1.00 97.81 198 GLU A O 1
ATOM 1549 N N . ARG A 1 199 ? -10.649 -5.989 36.419 1.00 97.44 199 ARG A N 1
ATOM 1550 C CA . ARG A 1 199 ? -9.191 -5.810 36.447 1.00 97.44 199 ARG A CA 1
ATOM 1551 C C . ARG A 1 199 ? -8.763 -4.339 36.385 1.00 97.44 199 ARG A C 1
ATOM 1553 O O . ARG A 1 199 ? -7.798 -3.964 37.051 1.00 97.44 199 ARG A O 1
ATOM 1560 N N . ILE A 1 200 ? -9.447 -3.512 35.590 1.00 97.50 200 ILE A N 1
ATOM 1561 C CA . ILE A 1 200 ? -9.196 -2.062 35.514 1.00 97.50 200 ILE A CA 1
ATOM 1562 C C . ILE A 1 200 ? -9.476 -1.407 36.867 1.00 97.50 200 ILE A C 1
ATOM 1564 O O . ILE A 1 200 ? -8.690 -0.575 37.318 1.00 97.50 200 ILE A O 1
ATOM 1568 N N . MET A 1 201 ? -10.557 -1.796 37.541 1.00 96.88 201 MET A N 1
ATOM 1569 C CA . MET A 1 201 ? -10.897 -1.221 38.841 1.00 96.88 201 MET A CA 1
ATOM 1570 C C . MET A 1 201 ? -9.936 -1.668 39.946 1.00 96.88 201 MET A C 1
ATOM 1572 O O . MET A 1 201 ? -9.590 -0.859 40.809 1.00 96.88 201 MET A O 1
ATOM 1576 N N . ALA A 1 202 ? -9.435 -2.903 39.880 1.00 97.31 202 ALA A N 1
ATOM 1577 C CA . ALA A 1 202 ? -8.570 -3.488 40.902 1.00 97.31 202 ALA A CA 1
ATOM 1578 C C . ALA A 1 202 ? -7.089 -3.066 40.838 1.00 97.31 202 ALA A C 1
ATOM 1580 O O . ALA A 1 202 ? -6.368 -3.274 41.805 1.00 97.31 202 ALA A O 1
ATOM 1581 N N . THR A 1 203 ? -6.586 -2.513 39.727 1.00 95.94 203 THR A N 1
ATOM 1582 C CA . THR A 1 203 ? -5.140 -2.226 39.608 1.00 95.94 203 THR A CA 1
ATOM 1583 C C . THR A 1 203 ? -4.700 -0.974 40.367 1.00 95.94 203 THR A C 1
ATOM 1585 O O . THR A 1 203 ? -5.330 0.071 40.255 1.00 95.94 203 THR A O 1
ATOM 1588 N N . ASP A 1 204 ? -3.560 -1.023 41.053 1.00 95.94 204 ASP A N 1
ATOM 1589 C CA . ASP A 1 204 ? -2.998 0.144 41.759 1.00 95.94 204 ASP A CA 1
ATOM 1590 C C . ASP A 1 204 ? -2.143 1.058 40.864 1.00 95.94 204 ASP A C 1
ATOM 1592 O O . ASP A 1 204 ? -1.681 2.112 41.290 1.00 95.94 204 ASP A O 1
ATOM 1596 N N . LEU A 1 205 ? -1.943 0.683 39.595 1.00 95.44 205 LEU A N 1
ATOM 1597 C CA . LEU A 1 205 ? -1.087 1.415 38.653 1.00 95.44 205 LEU A CA 1
ATOM 1598 C C . LEU A 1 205 ? -1.783 2.618 37.987 1.00 95.44 205 LEU A C 1
ATOM 1600 O O . LEU A 1 205 ? -1.162 3.315 37.186 1.00 95.44 205 LEU A O 1
ATOM 1604 N N . MET A 1 206 ? -3.070 2.852 38.267 1.00 95.69 206 MET A N 1
ATOM 1605 C CA . MET A 1 206 ? -3.872 3.923 37.663 1.00 95.69 206 MET A CA 1
ATOM 1606 C C . MET A 1 206 ? -4.626 4.728 38.722 1.00 95.69 206 MET A C 1
ATOM 1608 O O . MET A 1 206 ? -5.170 4.167 39.673 1.00 95.69 206 MET A O 1
ATOM 1612 N N . SER A 1 207 ? -4.731 6.042 38.509 1.00 97.06 207 SER A N 1
ATOM 1613 C CA . SER A 1 207 ? -5.594 6.910 39.316 1.00 97.06 207 SER A CA 1
ATOM 1614 C C . SER A 1 207 ? -7.075 6.563 39.122 1.00 97.06 207 SER A C 1
ATOM 1616 O O . SER A 1 207 ? -7.466 5.992 38.101 1.00 97.06 207 SER A O 1
ATOM 1618 N N . ALA A 1 208 ? -7.921 6.960 40.076 1.00 96.62 208 ALA A N 1
ATOM 1619 C CA . ALA A 1 208 ? -9.367 6.743 39.990 1.00 96.62 208 ALA A CA 1
ATOM 1620 C C . ALA A 1 208 ? -9.984 7.365 38.721 1.00 96.62 208 ALA A C 1
ATOM 1622 O O . ALA A 1 208 ? -10.782 6.718 38.046 1.00 96.62 208 ALA A O 1
ATOM 1623 N N . ALA A 1 209 ? -9.559 8.578 38.350 1.00 97.44 209 ALA A N 1
ATOM 1624 C CA . ALA A 1 209 ? -10.025 9.243 37.133 1.00 97.44 209 ALA A CA 1
ATOM 1625 C C . ALA A 1 209 ? -9.647 8.452 35.867 1.00 97.44 209 ALA A C 1
ATOM 1627 O O . ALA A 1 209 ? -10.497 8.199 35.016 1.00 97.44 209 ALA A O 1
ATOM 1628 N N . THR A 1 210 ? -8.399 7.980 35.766 1.00 97.75 210 THR A N 1
ATOM 1629 C CA . THR A 1 210 ? -7.951 7.183 34.613 1.00 97.75 210 THR A CA 1
ATOM 1630 C C . THR A 1 210 ? -8.681 5.842 34.522 1.00 97.75 210 THR A C 1
ATOM 1632 O O . THR A 1 210 ? -9.000 5.400 33.419 1.00 97.75 210 THR A O 1
ATOM 1635 N N . LYS A 1 211 ? -8.988 5.198 35.658 1.00 97.81 211 LYS A N 1
ATOM 1636 C CA . LYS A 1 211 ? -9.794 3.965 35.682 1.00 97.81 211 LYS A CA 1
ATOM 1637 C C . LYS A 1 211 ? -11.185 4.193 35.098 1.00 97.81 211 LYS A C 1
ATOM 1639 O O . LYS A 1 211 ? -11.628 3.393 34.276 1.00 97.81 211 LYS A O 1
ATOM 1644 N N . GLN A 1 212 ? -11.838 5.295 35.467 1.00 97.19 212 GLN A N 1
ATOM 1645 C CA . GLN A 1 212 ? -13.164 5.622 34.952 1.00 97.19 212 GLN A CA 1
ATOM 1646 C C . GLN A 1 212 ? -13.145 5.809 33.429 1.00 97.19 212 GLN A C 1
ATOM 1648 O O . GLN A 1 212 ? -13.957 5.209 32.728 1.00 97.19 212 GLN A O 1
ATOM 1653 N N . GLU A 1 213 ? -12.171 6.553 32.901 1.00 97.75 213 GLU A N 1
ATOM 1654 C CA . GLU A 1 213 ? -12.000 6.726 31.452 1.00 97.75 213 GLU A CA 1
ATOM 1655 C C . GLU A 1 213 ? -11.690 5.404 30.733 1.00 97.75 213 GLU A C 1
ATOM 1657 O O . GLU A 1 213 ? -12.202 5.135 29.642 1.00 97.75 213 GLU A O 1
ATOM 1662 N N . ALA A 1 214 ? -10.890 4.532 31.351 1.00 97.31 214 ALA A N 1
ATOM 1663 C CA . ALA A 1 214 ? -10.593 3.213 30.805 1.00 97.31 214 ALA A CA 1
ATOM 1664 C C . ALA A 1 214 ? -11.850 2.331 30.710 1.00 97.31 214 ALA A C 1
ATOM 1666 O O . ALA A 1 214 ? -12.037 1.658 29.693 1.00 97.31 214 ALA A O 1
ATOM 1667 N N . VAL A 1 215 ? -12.736 2.370 31.713 1.00 96.69 215 VAL A N 1
ATOM 1668 C CA . VAL A 1 215 ? -14.036 1.676 31.678 1.00 96.69 215 VAL A CA 1
ATOM 1669 C C . VAL A 1 215 ? -14.962 2.289 30.626 1.00 96.69 215 VAL A C 1
ATOM 1671 O O . VAL A 1 215 ? -15.569 1.550 29.852 1.00 96.69 215 VAL A O 1
ATOM 1674 N N . THR A 1 216 ? -15.027 3.620 30.520 1.00 97.44 216 THR A N 1
ATOM 1675 C CA . THR A 1 216 ? -15.791 4.302 29.461 1.00 97.44 216 THR A CA 1
ATOM 1676 C C . THR A 1 216 ? -15.345 3.827 28.079 1.00 97.44 216 THR A C 1
ATOM 1678 O O . THR A 1 216 ? -16.168 3.411 27.259 1.00 97.44 216 THR A O 1
ATOM 1681 N N . LYS A 1 217 ? -14.030 3.796 27.831 1.00 97.00 217 LYS A N 1
ATOM 1682 C CA . LYS A 1 217 ? -13.469 3.289 26.576 1.00 97.00 217 LYS A CA 1
ATOM 1683 C C . LYS A 1 217 ? -13.783 1.811 26.363 1.00 97.00 217 LYS A C 1
ATOM 1685 O O . LYS A 1 217 ? -14.137 1.438 25.248 1.00 97.00 217 LYS A O 1
ATOM 1690 N N . LEU A 1 218 ? -13.665 0.982 27.404 1.00 96.94 218 LEU A N 1
ATOM 1691 C CA . LEU A 1 218 ? -13.999 -0.440 27.348 1.00 96.94 218 LEU A CA 1
ATOM 1692 C C . LEU A 1 218 ? -15.458 -0.647 26.927 1.00 96.94 218 LEU A C 1
ATOM 1694 O O . LEU A 1 218 ? -15.723 -1.484 26.071 1.00 96.94 218 LEU A O 1
ATOM 1698 N N . ASN A 1 219 ? -16.391 0.141 27.454 1.00 94.88 219 ASN A N 1
ATOM 1699 C CA . ASN A 1 219 ? -17.812 0.058 27.108 1.00 94.88 219 ASN A CA 1
ATOM 1700 C C . ASN A 1 219 ? -18.115 0.561 25.689 1.00 94.88 219 ASN A C 1
ATOM 1702 O O . ASN A 1 219 ? -19.045 0.074 25.054 1.00 94.88 219 ASN A O 1
ATOM 1706 N N . ALA A 1 220 ? -17.294 1.466 25.155 1.00 95.94 220 ALA A N 1
ATOM 1707 C CA . ALA A 1 220 ? -17.418 1.970 23.789 1.00 95.94 220 ALA A CA 1
ATOM 1708 C C . ALA A 1 220 ? -16.870 1.016 22.704 1.00 95.94 220 ALA A C 1
ATOM 1710 O O . ALA A 1 220 ? -16.957 1.330 21.515 1.00 95.94 220 ALA A O 1
ATOM 1711 N N . PHE A 1 221 ? -16.292 -0.141 23.062 1.00 93.44 221 PHE A N 1
ATOM 1712 C CA . PHE A 1 221 ? -15.796 -1.102 22.068 1.00 93.44 221 PHE A CA 1
ATOM 1713 C C . PHE A 1 221 ? -16.927 -1.639 21.187 1.00 93.44 221 PHE A C 1
ATOM 1715 O O . PHE A 1 221 ? -17.776 -2.410 21.641 1.00 93.44 221 PHE A O 1
ATOM 1722 N N . VAL A 1 222 ? -16.860 -1.309 19.897 1.00 91.31 222 VAL A N 1
ATOM 1723 C CA . VAL A 1 222 ? -17.701 -1.906 18.859 1.00 91.31 222 VAL A CA 1
ATOM 1724 C C . VAL A 1 222 ? -17.160 -3.285 18.498 1.00 91.31 222 VAL A C 1
ATOM 1726 O O . VAL A 1 222 ? -15.989 -3.449 18.154 1.00 91.31 222 VAL A O 1
ATOM 1729 N N . VAL A 1 223 ? -18.037 -4.281 18.550 1.00 90.62 223 VAL A N 1
ATOM 1730 C CA . VAL A 1 223 ? -17.701 -5.685 18.327 1.00 90.62 223 VAL A CA 1
ATOM 1731 C C . VAL A 1 223 ? -18.111 -6.096 16.911 1.00 90.62 223 VAL A C 1
ATOM 1733 O O . VAL A 1 223 ? -19.278 -5.990 16.545 1.00 90.62 223 VAL A O 1
ATOM 1736 N N . LYS A 1 224 ? -17.159 -6.594 16.112 1.00 93.06 224 LYS A N 1
ATOM 1737 C CA . LYS A 1 224 ? -17.403 -7.139 14.764 1.00 93.06 224 LYS A CA 1
ATOM 1738 C C . LYS A 1 224 ? -17.180 -8.656 14.778 1.00 93.06 224 LYS A C 1
ATOM 1740 O O . LYS A 1 224 ? -16.045 -9.096 14.932 1.00 93.06 224 LYS A O 1
ATOM 1745 N N . ILE A 1 225 ? -18.249 -9.451 14.637 1.00 93.12 225 ILE A N 1
ATOM 1746 C CA . ILE A 1 225 ? -18.206 -10.928 14.715 1.00 93.12 225 ILE A CA 1
ATOM 1747 C C . ILE A 1 225 ? -18.709 -11.546 13.409 1.00 93.12 225 ILE A C 1
ATOM 1749 O O . ILE A 1 225 ? -19.887 -11.417 13.069 1.00 93.12 225 ILE A O 1
ATOM 1753 N N . GLY A 1 226 ? -17.835 -12.295 12.738 1.00 92.88 226 GLY A N 1
ATOM 1754 C CA . GLY A 1 226 ? -18.169 -13.112 11.570 1.00 92.88 226 GLY A CA 1
ATOM 1755 C C . GLY A 1 226 ? -18.328 -12.299 10.288 1.00 92.88 226 GLY A C 1
ATOM 1756 O O . GLY A 1 226 ? -17.472 -12.375 9.415 1.00 92.88 226 GLY A O 1
ATOM 1757 N N . TYR A 1 227 ? -19.408 -11.527 10.183 1.00 92.81 227 TYR A N 1
ATOM 1758 C CA . TYR A 1 227 ? -19.822 -10.839 8.957 1.00 92.81 227 TYR A CA 1
ATOM 1759 C C . TYR A 1 227 ? -20.440 -9.462 9.249 1.00 92.81 227 TYR A C 1
ATOM 1761 O O . TYR A 1 227 ? -20.952 -9.261 10.359 1.00 92.81 227 TYR A O 1
ATOM 1769 N N . PRO A 1 228 ? -20.370 -8.509 8.297 1.00 92.62 228 PRO A N 1
ATOM 1770 C CA . PRO A 1 228 ? -20.972 -7.191 8.455 1.00 92.62 228 PRO A CA 1
ATOM 1771 C C . PRO A 1 228 ? -22.499 -7.269 8.368 1.00 92.62 228 PRO A C 1
ATOM 1773 O O . PRO A 1 228 ? -23.050 -8.135 7.697 1.00 92.62 228 PRO A O 1
ATOM 1776 N N . ASP A 1 229 ? -23.193 -6.328 9.002 1.00 89.44 229 ASP A N 1
ATOM 1777 C CA . ASP A 1 229 ? -24.658 -6.256 8.898 1.00 89.44 229 ASP A CA 1
ATOM 1778 C C . ASP A 1 229 ? -25.114 -5.692 7.540 1.00 89.44 229 ASP A C 1
ATOM 1780 O O . ASP A 1 229 ? -26.224 -5.964 7.087 1.00 89.44 229 ASP A O 1
ATOM 1784 N N . LYS A 1 230 ? -24.242 -4.929 6.869 1.00 92.62 230 LYS A N 1
ATOM 1785 C CA . LYS A 1 230 ? -24.447 -4.412 5.515 1.00 92.62 230 LYS A CA 1
ATOM 1786 C C . LYS A 1 230 ? -23.277 -4.818 4.632 1.00 92.62 230 LYS A C 1
ATOM 1788 O O . LYS A 1 230 ? -22.142 -4.464 4.939 1.00 92.62 230 LYS A O 1
ATOM 1793 N N . TRP A 1 231 ? -23.589 -5.501 3.536 1.00 94.62 231 TRP A N 1
ATOM 1794 C CA . TRP A 1 231 ? -22.615 -5.893 2.528 1.00 94.62 231 TRP A CA 1
ATOM 1795 C C . TRP A 1 231 ? -22.264 -4.728 1.594 1.00 94.62 231 TRP A C 1
ATOM 1797 O O . TRP A 1 231 ? -23.113 -3.903 1.244 1.00 94.62 231 TRP A O 1
ATOM 1807 N N . LYS A 1 232 ? -21.003 -4.686 1.178 1.00 94.75 232 LYS A N 1
ATOM 1808 C CA . LYS A 1 232 ? -20.461 -3.797 0.149 1.00 94.75 232 LYS A CA 1
ATOM 1809 C C . LYS A 1 232 ? -21.111 -4.051 -1.212 1.00 94.75 232 LYS A C 1
ATOM 1811 O O . LYS A 1 232 ? -21.282 -5.194 -1.633 1.00 94.75 232 LYS A O 1
ATOM 1816 N N . ASP A 1 233 ? -21.459 -2.966 -1.901 1.00 93.94 233 ASP A N 1
ATOM 1817 C CA . ASP A 1 233 ? -22.069 -3.024 -3.228 1.00 93.94 233 ASP A CA 1
ATOM 1818 C C . ASP A 1 233 ? -21.000 -3.008 -4.327 1.00 93.94 233 ASP A C 1
ATOM 1820 O O . ASP A 1 233 ? -20.293 -2.020 -4.523 1.00 93.94 233 ASP A O 1
ATOM 1824 N N . TYR A 1 234 ? -20.922 -4.103 -5.078 1.00 95.19 234 TYR A N 1
ATOM 1825 C CA . TYR A 1 234 ? -20.000 -4.269 -6.200 1.00 95.19 234 TYR A CA 1
ATOM 1826 C C . TYR A 1 234 ? -20.651 -4.001 -7.565 1.00 95.19 234 TYR A C 1
ATOM 1828 O O . TYR A 1 234 ? -20.025 -4.261 -8.588 1.00 95.19 234 TYR A O 1
ATOM 1836 N N . SER A 1 235 ? -21.875 -3.465 -7.617 1.00 94.62 235 SER A N 1
ATOM 1837 C CA . SER A 1 235 ? -22.626 -3.221 -8.861 1.00 94.62 235 SER A CA 1
ATOM 1838 C C . SER A 1 235 ? -21.861 -2.397 -9.908 1.00 94.62 235 SER A C 1
ATOM 1840 O O . SER A 1 235 ? -22.038 -2.596 -11.108 1.00 94.62 235 SER A O 1
ATOM 1842 N N . LYS A 1 236 ? -20.974 -1.496 -9.466 1.00 95.06 236 LYS A N 1
ATOM 1843 C CA . LYS A 1 236 ? -20.129 -0.654 -10.333 1.00 95.06 236 LYS A CA 1
ATOM 1844 C C . LYS A 1 236 ? -18.809 -1.313 -10.763 1.00 95.06 236 LYS A C 1
ATOM 1846 O O . LYS A 1 236 ? -18.077 -0.725 -11.558 1.00 95.06 236 LYS A O 1
ATOM 1851 N N . LEU A 1 237 ? -18.467 -2.493 -10.243 1.00 96.12 237 LEU A N 1
ATOM 1852 C CA . LEU A 1 237 ? -17.250 -3.212 -10.617 1.00 96.12 237 LEU A CA 1
ATOM 1853 C C . LEU A 1 237 ? -17.509 -4.091 -11.844 1.00 96.12 237 LEU A C 1
ATOM 1855 O O . LEU A 1 237 ? -18.168 -5.125 -11.764 1.00 96.12 237 LEU A O 1
ATOM 1859 N N . SER A 1 238 ? -16.927 -3.705 -12.977 1.00 94.00 238 SER A N 1
ATOM 1860 C CA . SER A 1 238 ? -16.969 -4.503 -14.202 1.00 94.00 238 SER A CA 1
ATOM 1861 C C . SER A 1 238 ? -15.765 -5.442 -14.291 1.00 94.00 238 SER A C 1
ATOM 1863 O O . SER A 1 238 ? -14.614 -5.002 -14.264 1.00 94.00 238 SER A O 1
ATOM 1865 N N . VAL A 1 239 ? -16.033 -6.744 -14.409 1.00 94.94 239 VAL A N 1
ATOM 1866 C CA . VAL A 1 239 ? -15.032 -7.789 -14.654 1.00 94.94 239 VAL A CA 1
ATOM 1867 C C . VAL A 1 239 ? -15.526 -8.738 -15.742 1.00 94.94 239 VAL A C 1
ATOM 1869 O O . VAL A 1 239 ? -16.708 -9.067 -15.803 1.00 94.94 239 VAL A O 1
ATOM 1872 N N . GLY A 1 240 ? -14.618 -9.194 -16.602 1.00 94.56 240 GLY A N 1
ATOM 1873 C CA . GLY A 1 240 ? -14.936 -10.049 -17.748 1.00 94.56 240 GLY A CA 1
ATOM 1874 C C . GLY A 1 240 ? -13.992 -11.240 -17.889 1.00 94.56 240 GLY A C 1
ATOM 1875 O O . GLY A 1 240 ? -13.083 -11.446 -17.084 1.00 94.56 240 GLY A O 1
ATOM 1876 N N . ARG A 1 241 ? -14.195 -12.051 -18.931 1.00 95.88 241 ARG A N 1
ATOM 1877 C CA . ARG A 1 241 ? -13.314 -13.193 -19.242 1.00 95.88 241 ARG A CA 1
ATOM 1878 C C . ARG A 1 241 ? -12.159 -12.827 -20.178 1.00 95.88 241 ARG A C 1
ATOM 1880 O O . ARG A 1 241 ? -11.216 -13.605 -20.284 1.00 95.88 241 ARG A O 1
ATOM 1887 N N . ASP A 1 242 ? -12.210 -11.646 -20.790 1.00 94.56 242 ASP A N 1
ATOM 1888 C CA . ASP A 1 242 ? -11.344 -11.279 -21.917 1.00 94.56 242 ASP A CA 1
ATOM 1889 C C . ASP A 1 242 ? -9.916 -10.924 -21.495 1.00 94.56 242 ASP A C 1
ATOM 1891 O O . ASP A 1 242 ? -8.954 -11.268 -22.177 1.00 94.56 242 ASP A O 1
ATOM 1895 N N . SER A 1 243 ? -9.751 -10.238 -20.359 1.00 95.81 243 SER A N 1
ATOM 1896 C CA . SER A 1 243 ? -8.436 -9.785 -19.899 1.00 95.81 243 SER A CA 1
ATOM 1897 C C . SER A 1 243 ? -8.341 -9.759 -18.380 1.00 95.81 243 SER A C 1
ATOM 1899 O O . SER A 1 243 ? -8.971 -8.952 -17.695 1.00 95.81 243 SER A O 1
ATOM 1901 N N . TYR A 1 244 ? -7.470 -10.614 -17.841 1.00 95.25 244 TYR A N 1
ATOM 1902 C CA . TYR A 1 244 ? -7.161 -10.613 -16.413 1.00 95.25 244 TYR A CA 1
ATOM 1903 C C . TYR A 1 244 ? -6.473 -9.311 -15.972 1.00 95.25 244 TYR A C 1
ATOM 1905 O O . TYR A 1 244 ? -6.717 -8.837 -14.865 1.00 95.25 244 TYR A O 1
ATOM 1913 N N . LEU A 1 245 ? -5.663 -8.698 -16.844 1.00 95.94 245 LEU A N 1
ATOM 1914 C CA . LEU A 1 245 ? -5.057 -7.394 -16.575 1.00 95.94 245 LEU A CA 1
ATOM 1915 C C . LEU A 1 245 ? -6.131 -6.309 -16.412 1.00 95.94 245 LEU A C 1
ATOM 1917 O O . LEU A 1 245 ? -6.086 -5.558 -15.439 1.00 95.94 245 LEU A O 1
ATOM 1921 N N . ASN A 1 246 ? -7.121 -6.272 -17.309 1.00 96.50 246 ASN A N 1
ATOM 1922 C CA . ASN A 1 246 ? -8.208 -5.295 -17.232 1.00 96.50 246 ASN A CA 1
ATOM 1923 C C . ASN A 1 246 ? -9.030 -5.492 -15.957 1.00 96.50 246 ASN A C 1
ATOM 1925 O O . ASN A 1 246 ? -9.330 -4.512 -15.287 1.00 96.50 246 ASN A O 1
ATOM 1929 N N . ASN A 1 247 ? -9.305 -6.739 -15.561 1.00 96.75 247 ASN A N 1
ATOM 1930 C CA . ASN A 1 247 ? -9.989 -7.025 -14.297 1.00 96.75 247 ASN A CA 1
ATOM 1931 C C . ASN A 1 247 ? -9.200 -6.522 -13.078 1.00 96.75 247 ASN A C 1
ATOM 1933 O O . ASN A 1 247 ? -9.787 -5.955 -12.160 1.00 96.75 247 ASN A O 1
ATOM 1937 N N . LEU A 1 248 ? -7.872 -6.704 -13.055 1.00 95.94 248 LEU A N 1
ATOM 1938 C CA . LEU A 1 248 ? -7.032 -6.181 -11.971 1.00 95.94 248 LEU A CA 1
ATOM 1939 C C . LEU A 1 248 ? -7.075 -4.652 -11.901 1.00 95.94 248 LEU A C 1
ATOM 1941 O O . LEU A 1 248 ? -7.150 -4.094 -10.807 1.00 95.94 248 LEU A O 1
ATOM 1945 N N . VAL A 1 249 ? -7.008 -3.975 -13.049 1.00 95.81 249 VAL A N 1
ATOM 1946 C CA . VAL A 1 249 ? -7.068 -2.509 -13.116 1.00 95.81 249 VAL A CA 1
ATOM 1947 C C . VAL A 1 249 ? -8.455 -2.006 -12.713 1.00 95.81 249 VAL A C 1
ATOM 1949 O O . VAL A 1 249 ? -8.541 -1.115 -11.873 1.00 95.81 249 VAL A O 1
ATOM 1952 N N . ALA A 1 250 ? -9.527 -2.617 -13.222 1.00 96.94 250 ALA A N 1
ATOM 1953 C CA . ALA A 1 250 ? -10.906 -2.283 -12.868 1.00 96.94 250 ALA A CA 1
ATOM 1954 C C . ALA A 1 250 ? -11.159 -2.428 -11.362 1.00 96.94 250 ALA A C 1
ATOM 1956 O O . ALA A 1 250 ? -11.692 -1.510 -10.744 1.00 96.94 250 ALA A O 1
ATOM 1957 N N . ALA A 1 251 ? -10.689 -3.517 -10.745 1.00 96.62 251 ALA A N 1
ATOM 1958 C CA . ALA A 1 251 ? -10.798 -3.714 -9.301 1.00 96.62 251 ALA A CA 1
ATOM 1959 C C . ALA A 1 251 ? -10.044 -2.639 -8.497 1.00 96.62 251 ALA A C 1
ATOM 1961 O O . ALA A 1 251 ? -10.554 -2.162 -7.487 1.00 96.62 251 ALA A O 1
ATOM 1962 N N . ARG A 1 252 ? -8.849 -2.218 -8.943 1.00 95.56 252 ARG A N 1
ATOM 1963 C CA . ARG A 1 252 ? -8.080 -1.143 -8.284 1.00 95.56 252 ARG A CA 1
ATOM 1964 C C . ARG A 1 252 ? -8.752 0.221 -8.415 1.00 95.56 252 ARG A C 1
ATOM 1966 O O . ARG A 1 252 ? -8.776 0.967 -7.442 1.00 95.56 252 ARG A O 1
ATOM 1973 N N . ILE A 1 253 ? -9.286 0.541 -9.594 1.00 95.31 253 ILE A N 1
ATOM 1974 C CA . ILE A 1 253 ? -10.025 1.789 -9.832 1.00 95.31 253 ILE A CA 1
ATOM 1975 C C . ILE A 1 253 ? -11.278 1.820 -8.960 1.00 95.31 253 ILE A C 1
ATOM 1977 O O . ILE A 1 253 ? -11.490 2.795 -8.244 1.00 95.31 253 ILE A O 1
ATOM 1981 N N . TRP A 1 254 ? -12.059 0.738 -8.971 1.00 96.31 254 TRP A N 1
ATOM 1982 C CA . TRP A 1 254 ? -13.257 0.609 -8.148 1.00 96.31 254 TRP A CA 1
ATOM 1983 C C . TRP A 1 254 ? -12.932 0.776 -6.658 1.00 96.31 254 TRP A C 1
ATOM 1985 O O . TRP A 1 254 ? -13.560 1.594 -5.996 1.00 96.31 254 TRP A O 1
ATOM 1995 N N . ALA A 1 255 ? -11.897 0.095 -6.148 1.00 95.44 255 ALA A N 1
ATOM 1996 C CA . ALA A 1 255 ? -11.489 0.219 -4.749 1.00 95.44 255 ALA A CA 1
ATOM 1997 C C . ALA A 1 255 ? -11.040 1.647 -4.401 1.00 95.44 255 ALA A C 1
ATOM 1999 O O . ALA A 1 255 ? -11.408 2.172 -3.359 1.00 95.44 255 ALA A O 1
ATOM 2000 N N . SER A 1 256 ? -10.288 2.310 -5.287 1.00 94.69 256 SER A N 1
ATOM 2001 C CA . SER A 1 256 ? -9.894 3.707 -5.077 1.00 94.69 256 SER A CA 1
ATOM 2002 C C . SER A 1 256 ? -11.098 4.650 -5.029 1.00 94.69 256 SER A C 1
ATOM 2004 O O . SER A 1 256 ? -11.088 5.597 -4.251 1.00 94.69 256 SER A O 1
ATOM 2006 N N . GLN A 1 257 ? -12.111 4.424 -5.867 1.00 94.19 257 GLN A N 1
ATOM 2007 C CA . GLN A 1 257 ? -13.336 5.226 -5.880 1.00 94.19 257 GLN A CA 1
ATOM 2008 C C . GLN A 1 257 ? -14.189 4.970 -4.639 1.00 94.19 257 GLN A C 1
ATOM 2010 O O . GLN A 1 257 ? -14.714 5.916 -4.063 1.00 94.19 257 GLN A O 1
ATOM 2015 N N . ASP A 1 258 ? -14.302 3.712 -4.214 1.00 94.12 258 ASP A N 1
ATOM 2016 C CA . ASP A 1 258 ? -14.989 3.327 -2.982 1.00 94.12 258 ASP A CA 1
ATOM 2017 C C . ASP A 1 258 ? -14.398 4.069 -1.774 1.00 94.12 258 ASP A C 1
ATOM 2019 O O . ASP A 1 258 ? -15.137 4.720 -1.043 1.00 94.12 258 ASP A O 1
ATOM 2023 N N . GLU A 1 259 ? -13.069 4.096 -1.629 1.00 94.00 259 GLU A N 1
ATOM 2024 C CA . GLU A 1 259 ? -12.396 4.857 -0.565 1.00 94.00 259 GLU A CA 1
ATOM 2025 C C . GLU A 1 259 ? -12.643 6.371 -0.672 1.00 94.00 259 GLU A C 1
ATOM 2027 O O . GLU A 1 259 ? -12.964 7.014 0.325 1.00 94.00 259 GLU A O 1
ATOM 2032 N N . VAL A 1 260 ? -12.554 6.953 -1.873 1.00 93.75 260 VAL A N 1
ATOM 2033 C CA . VAL A 1 26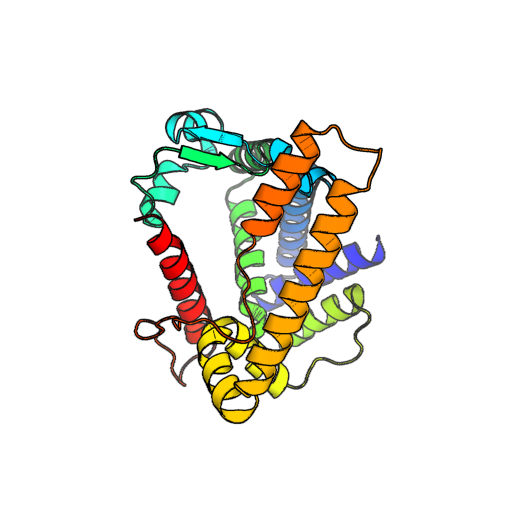0 ? -12.802 8.394 -2.079 1.00 93.75 260 VAL A CA 1
ATOM 2034 C C . VAL A 1 260 ? -14.234 8.786 -1.703 1.00 93.75 260 VAL A C 1
ATOM 2036 O O . VAL A 1 260 ? -14.423 9.821 -1.068 1.00 93.75 260 VAL A O 1
ATOM 2039 N N . ASN A 1 261 ? -15.230 7.947 -2.002 1.00 91.94 261 ASN A N 1
ATOM 2040 C CA . ASN A 1 261 ? -16.639 8.220 -1.689 1.00 91.94 261 ASN A CA 1
ATOM 2041 C C . ASN A 1 261 ? -16.925 8.334 -0.179 1.00 91.94 261 ASN A C 1
ATOM 2043 O O . ASN A 1 261 ? -17.984 8.823 0.206 1.00 91.94 261 ASN A O 1
ATOM 2047 N N . HIS A 1 262 ? -16.003 7.910 0.693 1.00 92.12 262 HIS A N 1
ATOM 2048 C CA . HIS A 1 262 ? -16.133 8.112 2.140 1.00 92.12 262 HIS A CA 1
ATOM 2049 C C . HIS A 1 262 ? -15.866 9.565 2.571 1.00 92.12 262 HIS A C 1
ATOM 2051 O O . HIS A 1 262 ? -16.165 9.920 3.711 1.00 92.12 262 HIS A O 1
ATOM 2057 N N . PHE A 1 263 ? -15.313 10.403 1.688 1.00 88.75 263 PHE A N 1
ATOM 2058 C CA . PHE A 1 263 ? -14.949 11.793 1.979 1.00 88.75 263 PHE A CA 1
ATOM 2059 C C . PHE A 1 263 ? -15.958 12.839 1.469 1.00 88.75 263 PHE A C 1
ATOM 2061 O O . PHE A 1 263 ? -15.749 14.025 1.732 1.00 88.75 263 PHE A O 1
ATOM 2068 N N . GLY A 1 264 ? -17.059 12.412 0.834 1.00 67.31 264 GLY A N 1
ATOM 2069 C CA . GLY A 1 264 ? -18.125 13.284 0.318 1.00 67.31 264 GLY A CA 1
ATOM 2070 C C . GLY A 1 264 ? -18.018 13.534 -1.176 1.00 67.31 264 GLY A C 1
ATOM 2071 O O . GLY A 1 264 ? -17.363 14.530 -1.552 1.00 67.31 264 GLY A O 1
#